Protein AF-A0A7Z0ECX1-F1 (afdb_monomer_lite)

Secondary structure (DSSP, 8-state):
---SSHHHHHTT---GGGSGGGGSSSPPHHHHHHHHHHHHHHHHHHHTT---SS----------------------------PEEPTTS-EESSTTGGGT---GGG-HHHHTTSPPHHHHHHHHHHHHHHHHHHT---TTS-TTSHHHHHTS----STT-THHHHHS--HHHHHHHHHHHHHHHHHTT-

Foldseek 3Di:
DDFQACVVVVVPQVDLVPFPCNPVPHHGNNNNNVVVVVVVVQVVCVVVVNDDPPPPPPVPVPPPPPPCPVPPPDPPDPPPDQFDQDPVRDGWLACRCLVPDPDQVPTVCVVVVHHGNVRNNVVVVVVVVVCLLPPQPPVPAPWQACCSCPVVVRPNAVNTPCCVVPVGGNVRNVVVVVVVVVVVVVVVD

Radius of gyration: 27.7 Å; chains: 1; bounding box: 69×55×64 Å

Sequence (189 aa):
MTHGTPAQFAAGCINDTACLNHRTGLMTCREAAIRYRGDYAYRKQVDAGVASAEREVFARPAKPVKATVKRAKAAPTPRVTKGIIGPDGLVHGTTTGYKRCKPPTECPAIAAGLPSCAEAGREKARLMWRARKGTTSRPEAKHGTVSGYSTFKCRAGDVCPAIAETGKSCADAVADAARIRYHAQKGKA

pLDDT: mean 74.03, std 14.99, range [39.81, 94.12]

Structure (mmCIF, N/CA/C/O backbone):
data_AF-A0A7Z0ECX1-F1
#
_entry.id   AF-A0A7Z0ECX1-F1
#
loop_
_atom_site.group_PDB
_atom_site.id
_atom_site.type_symbol
_atom_site.label_atom_id
_atom_site.label_alt_id
_atom_site.label_comp_id
_atom_site.label_asym_id
_atom_site.label_entity_id
_atom_site.label_seq_id
_atom_site.pdbx_PDB_ins_code
_atom_site.Cartn_x
_atom_site.Cartn_y
_atom_site.Cartn_z
_atom_site.occupancy
_atom_site.B_iso_or_equiv
_atom_site.auth_seq_id
_atom_site.auth_comp_id
_atom_site.auth_asym_id
_atom_site.auth_atom_id
_atom_site.pdbx_PDB_model_num
ATOM 1 N N . MET A 1 1 ? -21.530 -30.153 -18.325 1.00 61.84 1 MET A N 1
ATOM 2 C CA . MET A 1 1 ? -21.043 -29.568 -17.056 1.00 61.84 1 MET A CA 1
ATOM 3 C C . MET A 1 1 ? -22.008 -28.473 -16.644 1.00 61.84 1 MET A C 1
ATOM 5 O O . MET A 1 1 ? -22.297 -27.606 -17.458 1.00 61.84 1 MET A O 1
ATOM 9 N N . THR A 1 2 ? -22.582 -28.557 -15.446 1.00 81.75 2 THR A N 1
ATOM 10 C CA . THR A 1 2 ? -23.499 -27.532 -14.931 1.00 81.75 2 THR A CA 1
ATOM 11 C C . THR A 1 2 ? -22.694 -26.294 -14.526 1.00 81.75 2 THR A C 1
ATOM 13 O O . THR A 1 2 ? -21.623 -26.431 -13.952 1.00 81.75 2 THR A O 1
ATOM 16 N N . HIS A 1 3 ? -23.169 -25.091 -14.845 1.00 86.44 3 HIS A N 1
ATOM 17 C CA . HIS A 1 3 ? -22.591 -23.809 -14.414 1.00 86.44 3 HIS A CA 1
ATOM 18 C C . HIS A 1 3 ? -23.694 -22.959 -13.774 1.00 86.44 3 HIS A C 1
ATOM 20 O O . HIS A 1 3 ? -24.876 -23.233 -13.969 1.00 86.44 3 HIS A O 1
ATOM 26 N N . GLY A 1 4 ? -23.322 -21.944 -12.992 1.00 85.19 4 GLY A N 1
ATOM 27 C CA . GLY A 1 4 ? -24.295 -21.124 -12.261 1.00 85.19 4 GLY A CA 1
ATOM 28 C C . GLY A 1 4 ? -24.741 -21.730 -10.931 1.00 85.19 4 GLY A C 1
ATOM 29 O O . GLY A 1 4 ? -25.810 -21.399 -10.432 1.00 85.19 4 GLY A O 1
ATOM 30 N N . THR A 1 5 ? -23.927 -22.609 -10.337 1.00 89.62 5 THR A N 1
ATOM 31 C CA . THR A 1 5 ? -24.167 -23.167 -8.999 1.00 89.62 5 THR A CA 1
ATOM 32 C C . THR A 1 5 ? -23.007 -22.844 -8.049 1.00 89.62 5 THR A C 1
ATOM 34 O O . THR A 1 5 ? -21.860 -22.714 -8.496 1.00 89.62 5 THR A O 1
ATOM 37 N N . PRO A 1 6 ? -23.252 -22.753 -6.726 1.00 88.12 6 PRO A N 1
ATOM 38 C CA . PRO A 1 6 ? -22.186 -22.539 -5.744 1.00 88.12 6 PRO A CA 1
ATOM 39 C C . PRO A 1 6 ? -21.138 -23.663 -5.733 1.00 88.12 6 PRO A C 1
ATOM 41 O O . PRO A 1 6 ? -19.959 -23.402 -5.505 1.00 88.12 6 PRO A O 1
ATOM 44 N N . ALA A 1 7 ? -21.546 -24.903 -6.030 1.00 88.75 7 ALA A N 1
ATOM 45 C CA . ALA A 1 7 ? -20.653 -26.061 -6.085 1.00 88.75 7 ALA A CA 1
ATOM 46 C C . ALA A 1 7 ? -19.566 -25.904 -7.160 1.00 88.75 7 ALA A C 1
ATOM 48 O O . ALA A 1 7 ? -18.406 -26.230 -6.934 1.00 88.75 7 ALA A O 1
ATOM 49 N N . GLN A 1 8 ? -19.915 -25.332 -8.310 1.00 88.38 8 GLN A N 1
ATOM 50 C CA . GLN A 1 8 ? -18.982 -25.154 -9.426 1.00 88.38 8 GLN A CA 1
ATOM 51 C C . GLN A 1 8 ? -18.041 -23.970 -9.213 1.00 88.38 8 GLN A C 1
ATOM 53 O O . GLN A 1 8 ? -16.903 -23.970 -9.681 1.00 88.38 8 GLN A O 1
ATOM 58 N N . PHE A 1 9 ? -18.486 -22.972 -8.448 1.00 90.56 9 PHE A N 1
ATOM 59 C CA . PHE A 1 9 ? -17.589 -21.944 -7.934 1.00 90.56 9 PHE A CA 1
ATOM 60 C C . PHE A 1 9 ? -16.555 -22.545 -6.972 1.00 90.56 9 PHE A C 1
ATOM 62 O O . PHE A 1 9 ? -15.369 -22.247 -7.094 1.00 90.56 9 PHE A O 1
ATOM 69 N N . ALA A 1 10 ? -16.982 -23.434 -6.066 1.00 88.00 10 ALA A N 1
ATOM 70 C CA . ALA A 1 10 ? -16.081 -24.150 -5.161 1.00 88.00 10 ALA A CA 1
ATOM 71 C C . ALA A 1 10 ? -15.120 -25.100 -5.903 1.00 88.00 10 ALA A C 1
ATOM 73 O O . ALA A 1 10 ? -13.973 -25.238 -5.492 1.00 88.00 10 ALA A O 1
ATOM 74 N N . ALA A 1 11 ? -15.549 -25.677 -7.030 1.00 89.06 11 ALA A N 1
ATOM 75 C CA . ALA A 1 11 ? -14.716 -26.499 -7.909 1.00 89.06 11 ALA A CA 1
ATOM 76 C C . ALA A 1 11 ? -13.686 -25.700 -8.742 1.00 89.06 11 ALA A C 1
ATOM 78 O O . ALA A 1 11 ? -12.904 -26.298 -9.475 1.00 89.06 11 ALA A O 1
ATOM 79 N N . GLY A 1 12 ? -13.663 -24.361 -8.641 1.00 89.56 12 GLY A N 1
ATOM 80 C CA . GLY A 1 12 ? -12.625 -23.513 -9.243 1.00 89.56 12 GLY A CA 1
ATOM 81 C C . GLY A 1 12 ? -13.084 -22.595 -10.380 1.00 89.56 12 GLY A C 1
ATOM 82 O O . GLY A 1 12 ? -12.275 -21.839 -10.918 1.00 89.56 12 GLY A O 1
ATOM 83 N N . CYS A 1 13 ? -14.374 -22.573 -10.731 1.00 89.38 13 CYS A N 1
ATOM 84 C CA . CYS A 1 13 ? -14.918 -21.636 -11.722 1.00 89.38 13 CYS A CA 1
ATOM 85 C C . CYS A 1 13 ? -15.102 -20.229 -11.110 1.00 89.38 13 CYS A C 1
ATOM 87 O O . CYS A 1 13 ? -16.217 -19.798 -10.813 1.00 89.38 13 CYS A O 1
ATOM 89 N N . ILE A 1 14 ? -13.984 -19.535 -10.863 1.00 86.06 14 ILE A N 1
ATOM 90 C CA . ILE A 1 14 ? -13.926 -18.272 -10.099 1.00 86.06 14 ILE A CA 1
ATOM 91 C C . ILE A 1 14 ? -13.948 -17.035 -11.013 1.00 86.06 14 ILE A C 1
ATOM 93 O O . ILE A 1 14 ? -14.421 -15.969 -10.616 1.00 86.06 14 ILE A O 1
ATOM 97 N N . ASN A 1 15 ? -13.438 -17.168 -12.237 1.00 86.31 15 ASN A N 1
ATOM 98 C CA . ASN A 1 15 ? -13.312 -16.061 -13.178 1.00 86.31 15 ASN A CA 1
ATOM 99 C C . ASN A 1 15 ? -14.619 -15.845 -13.942 1.00 86.31 15 ASN A C 1
ATOM 101 O O . ASN A 1 15 ? -14.987 -16.673 -14.772 1.00 86.31 15 ASN A O 1
ATOM 105 N N . ASP A 1 16 ? -15.268 -14.700 -13.719 1.00 80.69 16 ASP A N 1
ATOM 106 C CA . ASP A 1 16 ? -16.518 -14.350 -14.406 1.00 80.69 16 ASP A CA 1
ATOM 107 C C . ASP A 1 16 ? -16.354 -14.374 -15.919 1.00 80.69 16 ASP A C 1
ATOM 109 O O . ASP A 1 16 ? -17.178 -14.957 -16.600 1.00 80.69 16 ASP A O 1
ATOM 113 N N . THR A 1 17 ? -15.260 -13.820 -16.443 1.00 84.56 17 THR A N 1
ATOM 114 C CA . THR A 1 17 ? -15.005 -13.725 -17.887 1.00 84.56 17 THR A CA 1
ATOM 115 C C . THR A 1 17 ? -14.700 -15.062 -18.556 1.00 84.56 17 THR A C 1
ATOM 117 O O . THR A 1 17 ? -14.881 -15.184 -19.764 1.00 84.56 17 THR A O 1
ATOM 120 N N . ALA A 1 18 ? -14.245 -16.053 -17.784 1.00 85.25 18 ALA A N 1
ATOM 121 C CA . ALA A 1 18 ? -13.969 -17.410 -18.253 1.00 85.25 18 ALA A CA 1
ATOM 122 C C . ALA A 1 18 ? -15.108 -18.389 -17.916 1.00 85.25 18 ALA A C 1
ATOM 124 O O . ALA A 1 18 ? -15.030 -19.570 -18.244 1.00 85.25 18 ALA A O 1
ATOM 125 N N . CYS A 1 19 ? -16.159 -17.921 -17.237 1.00 88.62 19 CYS A N 1
ATOM 126 C CA . CYS A 1 19 ? -17.330 -18.727 -16.940 1.00 88.62 19 CYS A CA 1
ATOM 127 C C . CYS A 1 19 ? -18.154 -18.912 -18.217 1.00 88.62 19 CYS A C 1
ATOM 129 O O . CYS A 1 19 ? -18.464 -17.935 -18.900 1.00 88.62 19 CYS A O 1
ATOM 131 N N . LEU A 1 20 ? -18.584 -20.146 -18.495 1.00 88.00 20 LEU A N 1
ATOM 132 C CA . LEU A 1 20 ? -19.415 -20.454 -19.663 1.00 88.00 20 LEU A CA 1
ATOM 133 C C . LEU A 1 20 ? -20.693 -19.599 -19.705 1.00 88.00 20 LEU A C 1
ATOM 135 O O . LEU A 1 20 ? -21.139 -19.196 -20.775 1.00 88.00 20 LEU A O 1
ATOM 139 N N . ASN A 1 21 ? -21.231 -19.245 -18.535 1.00 90.06 21 ASN A N 1
ATOM 140 C CA . ASN A 1 21 ? -22.464 -18.471 -18.437 1.00 90.06 21 ASN A CA 1
ATOM 141 C C . ASN A 1 21 ? -22.276 -16.950 -18.619 1.00 90.06 21 ASN A C 1
ATOM 143 O O . ASN A 1 21 ? -23.272 -16.244 -18.758 1.00 90.06 21 ASN A O 1
ATOM 147 N N . HIS A 1 22 ? -21.044 -16.426 -18.693 1.00 87.12 22 HIS A N 1
ATOM 148 C CA . HIS A 1 22 ? -20.749 -14.981 -18.663 1.00 87.12 22 HIS A CA 1
ATOM 149 C C . HIS A 1 22 ? -21.512 -14.131 -19.688 1.00 87.12 22 HIS A C 1
ATOM 151 O O . HIS A 1 22 ? -21.854 -12.985 -19.412 1.00 87.12 22 HIS A O 1
ATOM 157 N N . ARG A 1 23 ? -21.758 -14.680 -20.881 1.00 86.25 23 ARG A N 1
ATOM 158 C CA . ARG A 1 23 ? -22.407 -13.975 -22.002 1.00 86.25 23 ARG A CA 1
ATOM 159 C C . ARG A 1 23 ? -23.750 -14.575 -22.401 1.00 86.25 23 ARG A C 1
ATOM 161 O O . ARG A 1 23 ? -24.286 -14.242 -23.448 1.00 86.25 23 ARG A O 1
ATOM 168 N N . THR A 1 24 ? -24.274 -15.475 -21.581 1.00 86.25 24 THR A N 1
ATOM 169 C CA . THR A 1 24 ? -25.478 -16.255 -21.908 1.00 86.25 24 THR A CA 1
ATOM 170 C C . THR A 1 24 ? -26.745 -15.684 -21.275 1.00 86.25 24 THR A C 1
ATOM 172 O O . THR A 1 24 ? -27.825 -16.217 -21.487 1.00 86.25 24 THR A O 1
ATOM 175 N N . GLY A 1 25 ? -26.624 -14.637 -20.449 1.00 82.62 25 GLY A N 1
ATOM 176 C CA . GLY A 1 25 ? -27.728 -14.127 -19.626 1.00 82.62 25 GLY A CA 1
ATOM 177 C C . GLY A 1 25 ? -28.118 -15.050 -18.462 1.00 82.62 25 GLY A C 1
ATOM 178 O O . GLY A 1 25 ? -28.913 -14.656 -17.613 1.00 82.62 25 GLY A O 1
ATOM 179 N N . LEU A 1 26 ? -27.541 -16.254 -18.388 1.00 87.88 26 LEU A N 1
ATOM 180 C CA . LEU A 1 26 ? -27.667 -17.163 -17.255 1.00 87.88 26 LEU A CA 1
ATOM 181 C C . LEU A 1 26 ? -26.691 -16.768 -16.143 1.00 87.88 26 LEU A C 1
ATOM 183 O O . LEU A 1 26 ? -25.641 -16.175 -16.385 1.00 87.88 26 LEU A O 1
ATOM 187 N N . MET A 1 27 ? -27.028 -17.139 -14.910 1.00 88.75 27 MET A N 1
ATOM 188 C CA . MET A 1 27 ? -26.228 -16.797 -13.734 1.00 88.75 27 MET A CA 1
ATOM 189 C C . MET A 1 27 ? -24.830 -17.419 -13.794 1.00 88.75 27 MET A C 1
ATOM 191 O O . MET A 1 27 ? -24.680 -18.613 -14.070 1.00 88.75 27 MET A O 1
ATOM 195 N N . THR A 1 28 ? -23.798 -16.638 -13.480 1.00 94.12 28 THR A N 1
ATOM 196 C CA . THR A 1 28 ? -22.425 -17.153 -13.382 1.00 94.12 28 THR A CA 1
ATOM 197 C C . THR A 1 28 ? -22.204 -17.927 -12.079 1.00 94.12 28 THR A C 1
ATOM 199 O O . THR A 1 28 ? -22.913 -17.745 -11.087 1.00 94.12 28 THR A O 1
ATOM 202 N N . CYS A 1 29 ? -21.192 -18.802 -12.036 1.00 93.75 29 CYS A N 1
ATOM 203 C CA . CYS A 1 29 ? -20.860 -19.550 -10.814 1.00 93.75 29 CYS A CA 1
ATOM 204 C C . CYS A 1 29 ? -20.539 -18.609 -9.635 1.00 93.75 29 CYS A C 1
ATOM 206 O O . CYS A 1 29 ? -20.943 -18.867 -8.500 1.00 93.75 29 CYS A O 1
ATOM 208 N N . ARG A 1 30 ? -19.866 -17.483 -9.902 1.00 91.62 30 ARG A N 1
ATOM 209 C CA . ARG A 1 30 ? -19.563 -16.465 -8.889 1.00 91.62 30 ARG A CA 1
ATOM 210 C C . ARG A 1 30 ? -20.819 -15.767 -8.381 1.00 91.62 30 ARG A C 1
ATOM 212 O O . ARG A 1 30 ? -20.958 -15.588 -7.174 1.00 91.62 30 ARG A O 1
ATOM 219 N N . GLU A 1 31 ? -21.730 -15.387 -9.273 1.00 90.00 31 GLU A N 1
ATOM 220 C CA . GLU A 1 31 ? -23.014 -14.788 -8.894 1.00 90.00 31 GLU A CA 1
ATOM 221 C C . GLU A 1 31 ? -23.832 -15.739 -8.015 1.00 90.00 31 GLU A C 1
ATOM 223 O O . GLU A 1 31 ? -24.350 -15.319 -6.978 1.00 90.00 31 GLU A O 1
ATOM 228 N N . ALA A 1 32 ? -23.866 -17.025 -8.369 1.00 90.38 32 ALA A N 1
ATOM 229 C CA . ALA A 1 32 ? -24.526 -18.059 -7.579 1.00 90.38 32 ALA A CA 1
ATOM 230 C C . ALA A 1 32 ? -23.911 -18.192 -6.178 1.00 90.38 32 ALA A C 1
ATOM 232 O O . ALA A 1 32 ? -24.634 -18.237 -5.182 1.00 90.38 32 ALA A O 1
ATOM 233 N N . ALA A 1 33 ? -22.579 -18.179 -6.073 1.00 89.81 33 ALA A N 1
ATOM 234 C CA . ALA A 1 33 ? -21.887 -18.217 -4.786 1.00 89.81 33 ALA A CA 1
ATOM 235 C C . ALA A 1 33 ? -22.146 -16.964 -3.930 1.00 89.81 33 ALA A C 1
ATOM 237 O O . ALA A 1 33 ? -22.285 -17.070 -2.711 1.00 89.81 33 ALA A O 1
ATOM 238 N N . ILE A 1 34 ? -22.228 -15.778 -4.546 1.00 88.38 34 ILE A N 1
ATOM 239 C CA . ILE A 1 34 ? -22.558 -14.528 -3.846 1.00 88.38 34 ILE A CA 1
ATOM 240 C C . ILE A 1 34 ? -23.983 -14.585 -3.288 1.00 88.38 34 ILE A C 1
ATOM 242 O O . ILE A 1 34 ? -24.171 -14.270 -2.113 1.00 88.38 34 ILE A O 1
ATOM 246 N N . ARG A 1 35 ? -24.966 -15.014 -4.093 1.00 88.69 35 ARG A N 1
ATOM 247 C CA . ARG A 1 35 ? -26.359 -15.157 -3.638 1.00 88.69 35 ARG A CA 1
ATOM 248 C C . ARG A 1 35 ? -26.471 -16.158 -2.496 1.00 88.69 35 ARG A C 1
ATOM 250 O O . ARG A 1 35 ? -26.965 -15.798 -1.436 1.00 88.69 35 ARG A O 1
ATOM 257 N N . TYR A 1 36 ? -25.877 -17.339 -2.655 1.00 88.94 36 TYR A N 1
ATOM 258 C CA . TYR A 1 36 ? -25.886 -18.374 -1.622 1.00 88.94 36 TYR A CA 1
ATOM 259 C C . TYR A 1 36 ? -25.284 -17.899 -0.291 1.00 88.94 36 TYR A C 1
ATOM 261 O O . TYR A 1 36 ? -25.836 -18.162 0.773 1.00 88.94 36 TYR A O 1
ATOM 269 N N . ARG A 1 37 ? -24.170 -17.152 -0.325 1.00 85.06 37 ARG A N 1
ATOM 270 C CA . ARG A 1 37 ? -23.578 -16.566 0.892 1.00 85.06 37 ARG A CA 1
ATOM 271 C C . ARG A 1 37 ? -24.485 -15.520 1.537 1.00 85.06 37 ARG A C 1
ATOM 273 O O . ARG A 1 37 ? -24.533 -15.453 2.762 1.00 85.06 37 ARG A O 1
ATOM 280 N N . GLY A 1 38 ? -25.177 -14.715 0.732 1.00 82.81 38 GLY A N 1
ATOM 281 C CA . GLY A 1 38 ? -26.166 -13.752 1.214 1.00 82.81 38 GLY A CA 1
ATOM 282 C C . GLY A 1 38 ? -27.350 -14.437 1.894 1.00 82.81 38 GLY A C 1
ATOM 283 O O . GLY A 1 38 ? -27.704 -14.070 3.011 1.00 82.81 38 GLY A O 1
ATOM 284 N N . ASP A 1 39 ? -27.896 -15.478 1.268 1.00 84.69 39 ASP A N 1
ATOM 285 C CA . ASP A 1 39 ? -29.020 -16.247 1.807 1.00 84.69 39 ASP A CA 1
ATOM 286 C C . ASP A 1 39 ? -28.622 -17.020 3.070 1.00 84.69 39 ASP A C 1
ATOM 288 O O . ASP A 1 39 ? -29.382 -17.071 4.034 1.00 84.69 39 ASP A O 1
ATOM 292 N N . TYR A 1 40 ? -27.401 -17.561 3.119 1.00 80.38 40 TYR A N 1
ATOM 293 C CA . TYR A 1 40 ? -26.862 -18.189 4.325 1.00 80.38 40 TYR A CA 1
ATOM 294 C C . TYR A 1 40 ? -26.683 -17.184 5.472 1.00 80.38 40 TYR A C 1
ATOM 296 O O . TYR A 1 40 ? -27.042 -17.477 6.610 1.00 80.38 40 TYR A O 1
ATOM 304 N N . ALA A 1 41 ? -26.158 -15.987 5.187 1.00 79.88 41 ALA A N 1
ATOM 305 C CA . ALA A 1 41 ? -26.030 -14.931 6.189 1.00 79.88 41 ALA A CA 1
ATOM 306 C C . ALA A 1 41 ? -27.400 -14.485 6.723 1.00 79.88 41 ALA A C 1
ATOM 308 O O . ALA A 1 41 ? -27.539 -14.280 7.926 1.00 79.88 41 ALA A O 1
ATOM 309 N N . TYR A 1 42 ? -28.407 -14.399 5.850 1.00 77.25 42 TYR A N 1
ATOM 310 C CA . TYR A 1 42 ? -29.784 -14.108 6.239 1.00 77.25 42 TYR A CA 1
ATOM 311 C C . TYR A 1 42 ? -30.381 -15.221 7.108 1.00 77.25 42 TYR A C 1
ATOM 313 O O . TYR A 1 42 ? -30.862 -14.941 8.201 1.00 77.25 42 TYR A O 1
ATOM 321 N N . ARG A 1 43 ? -30.268 -16.493 6.696 1.00 79.94 43 ARG A N 1
ATOM 322 C CA . ARG A 1 43 ? -30.716 -17.641 7.508 1.00 79.94 43 ARG A CA 1
ATOM 323 C C . ARG A 1 43 ? -30.075 -17.641 8.892 1.00 79.94 43 ARG A C 1
ATOM 325 O O . ARG A 1 43 ? -30.771 -17.802 9.880 1.00 79.94 43 ARG A O 1
ATOM 332 N N . LYS A 1 44 ? -28.778 -17.343 8.977 1.00 81.19 44 LYS A N 1
ATOM 333 C CA . LYS A 1 44 ? -28.077 -17.222 10.260 1.00 81.19 44 LYS A CA 1
ATOM 334 C C . LYS A 1 44 ? -28.639 -16.101 11.148 1.00 81.19 44 LYS A C 1
ATOM 336 O O . LYS A 1 44 ? -28.631 -16.239 12.365 1.00 81.19 44 LYS A O 1
ATOM 341 N N . GLN A 1 45 ? -29.095 -14.988 10.573 1.00 78.31 45 GLN A N 1
ATOM 342 C CA . GLN A 1 45 ? -29.746 -13.908 11.328 1.00 78.31 45 GLN A CA 1
ATOM 343 C C . GLN A 1 45 ? -31.151 -14.300 11.797 1.00 78.31 45 GLN A C 1
ATOM 345 O O . GLN A 1 45 ? -31.532 -13.928 12.905 1.00 78.31 45 GLN A O 1
ATOM 350 N N . VAL A 1 46 ? -31.889 -15.067 10.984 1.00 77.00 46 VAL A N 1
ATOM 351 C CA . VAL A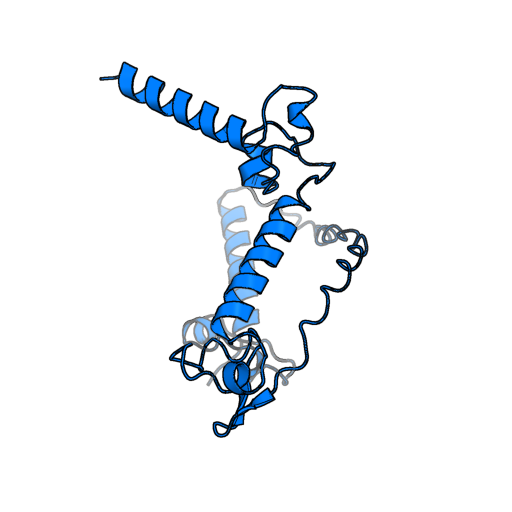 1 46 ? -33.183 -15.659 11.362 1.00 77.00 46 VAL A CA 1
ATOM 352 C C . VAL A 1 46 ? -33.000 -16.625 12.530 1.00 77.00 46 VAL A C 1
ATOM 354 O O . VAL A 1 46 ? -33.655 -16.459 13.552 1.00 77.00 46 VAL A O 1
ATOM 357 N N . ASP A 1 47 ? -32.048 -17.554 12.428 1.00 77.69 47 ASP A N 1
ATOM 358 C CA . ASP A 1 47 ? -31.748 -18.527 13.488 1.00 77.69 47 ASP A CA 1
ATOM 359 C C . ASP A 1 47 ? -31.279 -17.844 14.786 1.00 77.69 47 ASP A C 1
ATOM 361 O O . ASP A 1 47 ? -31.546 -18.325 15.883 1.00 77.69 47 ASP A O 1
ATOM 365 N N . ALA A 1 48 ? -30.599 -16.699 14.678 1.00 79.69 48 ALA A N 1
ATOM 366 C CA . ALA A 1 48 ? -30.179 -15.891 15.822 1.00 79.69 48 ALA A CA 1
ATOM 367 C C . ALA A 1 48 ? -31.305 -15.012 16.409 1.00 79.69 48 ALA A C 1
ATOM 369 O O . ALA A 1 48 ? -31.055 -14.272 17.359 1.00 79.69 48 ALA A O 1
ATOM 370 N N . GLY A 1 49 ? -32.515 -15.045 15.839 1.00 74.81 49 GLY A N 1
ATOM 371 C CA . GLY A 1 49 ? -33.656 -14.234 16.276 1.00 74.81 49 GLY A CA 1
ATOM 372 C C . GLY A 1 49 ? -33.503 -12.733 16.011 1.00 74.81 49 GLY A C 1
ATOM 373 O O . GLY A 1 49 ? -34.224 -11.931 16.595 1.00 74.81 49 GLY A O 1
ATOM 374 N N . VAL A 1 50 ? -32.555 -12.337 15.154 1.00 74.44 50 VAL A N 1
ATOM 375 C CA . VAL A 1 50 ? -32.229 -10.926 14.861 1.00 74.44 50 VAL A CA 1
ATOM 376 C C . VAL A 1 50 ? -32.817 -10.472 13.520 1.00 74.44 50 VAL A C 1
ATOM 378 O O . VAL A 1 50 ? -32.825 -9.281 13.219 1.00 74.44 50 VAL A O 1
ATOM 381 N N . ALA A 1 51 ? -33.303 -11.394 12.683 1.00 62.94 51 ALA A N 1
ATOM 382 C CA . ALA A 1 51 ? -33.936 -11.035 11.418 1.00 62.94 51 ALA A CA 1
ATOM 383 C C . ALA A 1 51 ? -35.408 -10.643 11.627 1.00 62.94 51 ALA A C 1
ATOM 385 O O . ALA A 1 51 ? -36.229 -11.470 12.017 1.00 62.94 51 ALA A O 1
ATOM 386 N N . SER A 1 52 ? -35.755 -9.396 11.313 1.00 57.59 52 SER A N 1
ATOM 387 C CA . SER A 1 52 ? -37.142 -8.952 11.168 1.00 57.59 52 SER A CA 1
ATOM 388 C C . SER A 1 52 ? -37.789 -9.590 9.926 1.00 57.59 52 SER A C 1
ATOM 390 O O . SER A 1 52 ? -37.148 -9.726 8.881 1.00 57.59 52 SER A O 1
ATOM 392 N N . ALA A 1 53 ? -39.065 -9.987 10.031 1.00 52.56 53 ALA A N 1
ATOM 393 C CA . ALA A 1 53 ? -39.853 -10.562 8.927 1.00 52.56 53 ALA A CA 1
ATOM 394 C C . ALA A 1 53 ? -40.040 -9.581 7.755 1.00 52.56 53 ALA A C 1
ATOM 396 O O . ALA A 1 53 ? -40.202 -9.986 6.603 1.00 52.56 53 ALA A O 1
ATOM 397 N N . GLU A 1 54 ? -39.932 -8.285 8.028 1.00 52.19 54 GLU A N 1
ATOM 398 C CA . GLU A 1 54 ? -39.718 -7.280 7.006 1.00 52.19 54 GLU A CA 1
ATOM 399 C C . GLU A 1 54 ? -38.251 -7.347 6.591 1.00 52.19 54 GLU A C 1
ATOM 401 O O . GLU A 1 54 ? -37.352 -6.829 7.261 1.00 52.19 54 GLU A O 1
ATOM 406 N N . ARG A 1 55 ? -37.998 -7.985 5.444 1.00 50.38 55 ARG A N 1
ATOM 407 C CA . ARG A 1 55 ? -36.827 -7.643 4.643 1.00 50.38 55 ARG A CA 1
ATOM 408 C C . ARG A 1 55 ? -37.096 -6.235 4.137 1.00 50.38 55 ARG A C 1
ATOM 410 O O . ARG A 1 55 ? -37.505 -6.066 2.990 1.00 50.38 55 ARG A O 1
ATOM 417 N N . GLU A 1 56 ? -36.912 -5.239 5.005 1.00 48.50 56 GLU A N 1
ATOM 418 C CA . GLU A 1 56 ? -36.750 -3.866 4.572 1.00 48.50 56 GLU A CA 1
ATOM 419 C C . GLU A 1 56 ? -35.711 -3.962 3.466 1.00 48.50 56 GLU A C 1
ATOM 421 O O . GLU A 1 56 ? -34.553 -4.351 3.673 1.00 48.50 56 GLU A O 1
ATOM 426 N N . VAL A 1 57 ? -36.158 -3.710 2.237 1.00 48.97 57 VAL A N 1
ATOM 427 C CA . VAL A 1 57 ? -35.261 -3.340 1.164 1.00 48.97 57 VAL A CA 1
ATOM 428 C C . VAL A 1 57 ? -34.730 -2.005 1.644 1.00 48.97 57 VAL A C 1
ATOM 430 O O . VAL A 1 57 ? -35.208 -0.954 1.235 1.00 48.97 57 VAL A O 1
ATOM 433 N N . PHE A 1 58 ? -33.773 -2.046 2.576 1.00 41.91 58 PHE A N 1
ATOM 434 C CA . PHE A 1 58 ? -32.861 -0.962 2.814 1.00 41.91 58 PHE A CA 1
ATOM 435 C C . PHE A 1 58 ? -32.302 -0.729 1.430 1.00 41.91 58 PHE A C 1
ATOM 437 O O . PHE A 1 58 ? -31.469 -1.507 0.946 1.00 41.91 58 PHE A O 1
ATOM 444 N N . ALA A 1 59 ? -32.867 0.270 0.746 1.00 43.72 59 ALA A N 1
ATOM 445 C CA . ALA A 1 59 ? -32.313 0.832 -0.459 1.00 43.72 59 ALA A CA 1
ATOM 446 C C . ALA A 1 59 ? -30.833 0.898 -0.152 1.00 43.72 59 ALA A C 1
ATOM 448 O O . ALA A 1 59 ? -30.484 1.553 0.835 1.00 43.72 59 ALA A O 1
ATOM 449 N N . ARG A 1 60 ? -30.022 0.079 -0.857 1.00 51.12 60 ARG A N 1
ATOM 450 C CA . ARG A 1 60 ? -28.592 -0.101 -0.549 1.00 51.12 60 ARG A CA 1
ATOM 451 C C . ARG A 1 60 ? -28.111 1.283 -0.174 1.00 51.12 60 ARG A C 1
ATOM 453 O O . ARG A 1 60 ? -28.231 2.123 -1.072 1.00 51.12 60 ARG A O 1
ATOM 460 N N . PRO A 1 61 ? -27.714 1.547 1.092 1.00 49.94 61 PRO A N 1
ATOM 461 C CA . PRO A 1 61 ? -27.499 2.911 1.551 1.00 49.94 61 PRO A CA 1
ATOM 462 C C . PRO A 1 61 ? -26.634 3.529 0.486 1.00 49.94 61 PRO A C 1
ATOM 464 O O . PRO A 1 61 ? -25.590 2.933 0.179 1.00 49.94 61 PRO A O 1
ATOM 467 N N . ALA A 1 62 ? -27.181 4.543 -0.208 1.00 49.66 62 ALA A N 1
ATOM 468 C CA . ALA A 1 62 ? -26.584 5.065 -1.425 1.00 49.66 62 ALA A CA 1
ATOM 469 C C . ALA A 1 62 ? -25.124 5.231 -1.070 1.00 49.66 62 ALA A C 1
ATOM 471 O O . ALA A 1 62 ? -24.842 5.961 -0.115 1.00 49.66 62 ALA A O 1
ATOM 472 N N . LYS A 1 63 ? -24.245 4.408 -1.686 1.00 49.12 63 LYS A N 1
ATOM 473 C CA . LYS A 1 63 ? -22.825 4.364 -1.305 1.00 49.12 63 LYS A CA 1
ATOM 474 C C . LYS A 1 63 ? -22.464 5.821 -1.160 1.00 49.12 63 LYS A C 1
ATOM 476 O O . LYS A 1 63 ? -22.725 6.502 -2.158 1.00 49.12 63 LYS A O 1
ATOM 481 N N . PRO A 1 64 ? -22.004 6.297 0.019 1.00 46.72 64 PRO A N 1
ATOM 482 C CA . PRO A 1 64 ? -21.807 7.719 0.224 1.00 46.72 64 PRO A CA 1
ATOM 483 C C . PRO A 1 64 ? -21.058 8.152 -1.008 1.00 46.72 64 PRO A C 1
ATOM 485 O O . PRO A 1 64 ? -20.010 7.555 -1.308 1.00 46.72 64 PRO A O 1
ATOM 488 N N . VAL A 1 65 ? -21.709 8.996 -1.820 1.00 51.97 65 VAL A N 1
ATOM 489 C CA . VAL A 1 65 ? -21.108 9.492 -3.042 1.00 51.97 65 VAL A CA 1
ATOM 490 C C . VAL A 1 65 ? -19.933 10.209 -2.450 1.00 51.97 65 VAL A C 1
ATOM 492 O O . VAL A 1 65 ? -20.100 11.257 -1.831 1.00 51.97 65 VAL A O 1
ATOM 495 N N . LYS A 1 66 ? -18.771 9.544 -2.448 1.00 46.41 66 LYS A N 1
ATOM 496 C CA . LYS A 1 66 ? -17.538 10.167 -2.032 1.00 46.41 66 LYS A CA 1
ATOM 497 C C . LYS A 1 66 ? -17.551 11.340 -2.960 1.00 46.41 66 LYS A C 1
ATOM 499 O O . LYS A 1 66 ? -17.464 11.114 -4.169 1.00 46.41 66 LYS A O 1
ATOM 504 N N . ALA A 1 67 ? -17.800 12.528 -2.409 1.00 46.00 67 ALA A N 1
ATOM 505 C CA . ALA A 1 67 ? -17.610 13.744 -3.139 1.00 46.00 67 ALA A CA 1
ATOM 506 C C . ALA A 1 67 ? -16.216 13.529 -3.685 1.00 46.00 67 ALA A C 1
ATOM 508 O O . ALA A 1 67 ? -15.238 13.438 -2.933 1.00 46.00 67 ALA A O 1
ATOM 509 N N . THR A 1 68 ? -16.132 13.253 -4.983 1.00 41.09 68 THR A N 1
ATOM 510 C CA . THR A 1 68 ? -14.875 13.305 -5.674 1.00 41.09 68 THR A CA 1
ATOM 511 C C . THR A 1 68 ? -14.637 14.791 -5.678 1.00 41.09 68 THR A C 1
ATOM 513 O O . THR A 1 68 ? -14.919 15.472 -6.659 1.00 41.09 68 THR A O 1
ATOM 516 N N . VAL A 1 69 ? -14.175 15.305 -4.532 1.00 42.25 69 VAL A N 1
ATOM 517 C CA . VAL A 1 69 ? -13.284 16.436 -4.491 1.00 42.25 69 VAL A CA 1
ATOM 518 C C . VAL A 1 69 ? -12.295 16.024 -5.546 1.00 42.25 69 VAL A C 1
ATOM 520 O O . VAL A 1 69 ? -11.596 15.017 -5.377 1.00 42.25 69 VAL A O 1
ATOM 523 N N . LYS A 1 70 ? -12.407 16.656 -6.719 1.00 40.00 70 LYS A N 1
ATOM 524 C CA . LYS A 1 70 ? -11.474 16.454 -7.809 1.00 40.00 70 LYS A CA 1
ATOM 525 C C . LYS A 1 70 ? -10.156 16.723 -7.132 1.00 40.00 70 LYS A C 1
ATOM 527 O O . LYS A 1 70 ? -9.868 17.866 -6.793 1.00 40.00 70 LYS A O 1
ATOM 532 N N . ARG A 1 71 ? -9.449 15.646 -6.780 1.00 43.91 71 ARG A N 1
ATOM 533 C CA . ARG A 1 71 ? -8.172 15.731 -6.101 1.00 43.91 71 ARG A CA 1
ATOM 534 C C . ARG A 1 71 ? -7.397 16.644 -7.016 1.00 43.91 71 ARG A C 1
ATOM 536 O O . ARG A 1 71 ? -7.236 16.274 -8.183 1.00 43.91 71 ARG A O 1
ATOM 543 N N . ALA A 1 72 ? -7.071 17.849 -6.538 1.00 45.59 72 ALA A N 1
ATOM 544 C CA . ALA A 1 72 ? -6.286 18.793 -7.309 1.00 45.59 72 ALA A CA 1
ATOM 545 C C . ALA A 1 72 ? -5.165 17.954 -7.903 1.00 45.59 72 ALA A C 1
ATOM 547 O O . ALA A 1 72 ? -4.499 17.224 -7.153 1.00 45.59 72 ALA A O 1
ATOM 548 N N . LYS A 1 73 ? -5.117 17.878 -9.243 1.00 41.91 73 LYS A N 1
ATOM 549 C CA . LYS A 1 73 ? -4.132 17.045 -9.926 1.00 41.91 73 LYS A CA 1
ATOM 550 C C . LYS A 1 73 ? -2.820 17.415 -9.263 1.00 41.91 73 LYS A C 1
ATOM 552 O O . LYS A 1 73 ? -2.471 18.593 -9.258 1.00 41.91 73 LYS A O 1
ATOM 557 N N . ALA A 1 74 ? -2.191 16.436 -8.606 1.00 44.41 74 ALA A N 1
ATOM 558 C CA . ALA A 1 74 ? -0.884 16.648 -8.013 1.00 44.41 74 ALA A CA 1
ATOM 559 C C . ALA A 1 74 ? -0.064 17.355 -9.088 1.00 44.41 74 ALA A C 1
ATOM 561 O O . ALA A 1 74 ? -0.102 16.897 -10.237 1.00 44.41 74 ALA A O 1
ATOM 562 N N . ALA A 1 75 ? 0.533 18.501 -8.734 1.00 43.22 75 ALA A N 1
ATOM 563 C CA . ALA A 1 75 ? 1.312 19.305 -9.664 1.00 43.22 75 ALA A CA 1
ATOM 564 C C . ALA A 1 75 ? 2.140 18.349 -10.530 1.00 43.22 75 ALA A C 1
ATOM 566 O O . ALA A 1 75 ? 2.715 17.410 -9.959 1.00 43.22 75 ALA A O 1
ATOM 567 N N . PRO A 1 76 ? 2.103 18.484 -11.871 1.00 42.09 76 PRO A N 1
ATOM 568 C CA . PRO A 1 76 ? 2.785 17.556 -12.754 1.00 42.09 76 PRO A CA 1
ATOM 569 C C . PRO A 1 76 ? 4.207 17.413 -12.235 1.00 42.09 76 PRO A C 1
ATOM 571 O O . PRO A 1 76 ? 4.957 18.386 -12.178 1.00 42.09 76 PRO A O 1
ATOM 574 N N . THR A 1 77 ? 4.545 16.212 -11.761 1.00 41.78 77 THR A N 1
ATOM 575 C CA . THR A 1 77 ? 5.917 15.914 -11.370 1.00 41.78 77 THR A CA 1
ATOM 576 C C . THR A 1 77 ? 6.770 16.282 -12.575 1.00 41.78 77 THR A C 1
ATOM 578 O O . THR A 1 77 ? 6.393 15.846 -13.673 1.00 41.78 77 THR A O 1
ATOM 581 N N . PRO A 1 78 ? 7.845 17.077 -12.421 1.00 39.81 78 PRO A N 1
ATOM 582 C CA . PRO A 1 78 ? 8.698 17.425 -13.546 1.00 39.81 78 PRO A CA 1
ATOM 583 C C . PRO A 1 78 ? 9.035 16.124 -14.266 1.00 39.81 78 PRO A C 1
ATOM 585 O O . PRO A 1 78 ? 9.495 15.158 -13.650 1.00 39.81 78 PRO A O 1
ATOM 588 N N . ARG A 1 79 ? 8.640 16.047 -15.540 1.00 47.12 79 ARG A N 1
ATOM 589 C CA . ARG A 1 79 ? 8.858 14.872 -16.375 1.00 47.12 79 ARG A CA 1
ATOM 590 C C . ARG A 1 79 ? 10.372 14.729 -16.463 1.00 47.12 79 ARG A C 1
ATOM 592 O O . ARG A 1 79 ? 11.014 15.522 -17.142 1.00 47.12 79 ARG A O 1
ATOM 599 N N . VAL A 1 80 ? 10.923 13.795 -15.687 1.00 49.38 80 VAL A N 1
ATOM 600 C CA . VAL A 1 80 ? 12.364 13.553 -15.629 1.00 49.38 80 VAL A CA 1
ATOM 601 C C . VAL A 1 80 ? 12.848 13.297 -17.053 1.00 49.38 80 VAL A C 1
ATOM 603 O O . VAL A 1 80 ? 12.275 12.482 -17.777 1.00 49.38 80 VAL A O 1
ATOM 606 N N . THR A 1 81 ? 13.823 14.127 -17.405 1.00 53.97 81 THR A N 1
ATOM 607 C CA . THR A 1 81 ? 14.765 14.135 -18.522 1.00 53.97 81 THR A CA 1
ATOM 608 C C . THR A 1 81 ? 14.759 12.924 -19.464 1.00 53.97 81 THR A C 1
ATOM 610 O O . THR A 1 81 ? 14.716 11.761 -19.070 1.00 53.97 81 THR A O 1
ATOM 613 N N . LYS A 1 82 ? 14.820 13.250 -20.760 1.00 59.53 82 LYS A N 1
ATOM 614 C CA . LYS A 1 82 ? 14.902 12.360 -21.925 1.00 59.53 82 LYS A CA 1
ATOM 615 C C . LYS A 1 82 ? 15.997 11.298 -21.705 1.00 59.53 82 LYS A C 1
ATOM 617 O O . LYS A 1 82 ? 17.176 11.628 -21.718 1.00 59.53 82 LYS A O 1
ATOM 622 N N . GLY A 1 83 ? 15.604 10.047 -21.461 1.00 65.94 83 GLY A N 1
ATOM 623 C CA . GLY A 1 83 ? 16.540 8.920 -21.408 1.00 65.94 83 GLY A CA 1
ATOM 624 C C . GLY A 1 83 ? 17.070 8.562 -22.797 1.00 65.94 83 GLY A C 1
ATOM 625 O O . GLY A 1 83 ? 16.447 8.912 -23.801 1.00 65.94 83 GLY A O 1
ATOM 626 N N . ILE A 1 84 ? 18.187 7.842 -22.854 1.00 72.94 84 ILE A N 1
ATOM 627 C CA . ILE A 1 84 ? 18.755 7.322 -24.108 1.00 72.94 84 ILE A CA 1
ATOM 628 C C . ILE A 1 84 ? 18.415 5.844 -24.278 1.00 72.94 84 ILE A C 1
ATOM 630 O O . ILE A 1 84 ? 18.302 5.123 -23.290 1.00 72.94 84 ILE A O 1
ATOM 634 N N . ILE A 1 85 ? 18.256 5.378 -25.514 1.00 76.06 85 ILE A N 1
ATOM 635 C CA . ILE A 1 85 ? 18.094 3.948 -25.799 1.00 76.06 85 ILE A CA 1
ATOM 636 C C . ILE A 1 85 ? 19.497 3.351 -25.927 1.00 76.06 85 ILE A C 1
ATOM 638 O O . ILE A 1 85 ? 20.267 3.772 -26.786 1.00 76.06 85 ILE A O 1
ATOM 642 N N . GLY A 1 86 ? 19.841 2.430 -25.028 1.00 70.56 86 GLY A N 1
ATOM 643 C CA . GLY A 1 86 ? 21.109 1.707 -25.062 1.00 70.56 86 GLY A CA 1
ATOM 644 C C . GLY A 1 86 ? 21.119 0.592 -26.115 1.00 70.56 86 GLY A C 1
ATOM 645 O O . GLY A 1 86 ? 20.078 0.282 -26.700 1.00 70.56 86 GLY A O 1
ATOM 646 N N . PRO A 1 87 ? 22.278 -0.049 -26.344 1.00 65.56 87 PRO A N 1
ATOM 647 C CA . PRO A 1 87 ? 22.414 -1.165 -27.289 1.00 65.56 87 PRO A CA 1
ATOM 648 C C . PRO A 1 87 ? 21.578 -2.396 -26.898 1.00 65.56 87 PRO A C 1
ATOM 650 O O . PRO A 1 87 ? 21.238 -3.216 -27.741 1.00 65.56 87 PRO A O 1
ATOM 653 N N . ASP A 1 88 ? 21.192 -2.497 -25.628 1.00 68.62 88 ASP A N 1
ATOM 654 C CA . ASP A 1 88 ? 20.260 -3.479 -25.069 1.00 68.62 88 ASP A CA 1
ATOM 655 C C . ASP A 1 88 ? 18.777 -3.161 -25.364 1.00 68.62 88 ASP A C 1
ATOM 657 O O . ASP A 1 88 ? 17.879 -3.853 -24.880 1.00 68.62 88 ASP A O 1
ATOM 661 N N . GLY A 1 89 ? 18.494 -2.092 -26.118 1.00 72.88 89 GLY A N 1
ATOM 662 C CA . GLY A 1 89 ? 17.137 -1.631 -26.424 1.00 72.88 89 GLY A CA 1
ATOM 663 C C . GLY A 1 89 ? 16.400 -1.034 -25.218 1.00 72.88 89 GLY A C 1
ATOM 664 O O . GLY A 1 89 ? 15.197 -0.769 -25.287 1.00 72.88 89 GLY A O 1
ATOM 665 N N . LEU A 1 90 ? 17.094 -0.817 -24.096 1.00 76.81 90 LEU A N 1
ATOM 666 C CA . LEU A 1 90 ? 16.521 -0.284 -22.864 1.00 76.81 90 LEU A CA 1
ATOM 667 C C . LEU A 1 90 ? 16.706 1.234 -22.779 1.00 76.81 90 LEU A C 1
ATOM 669 O O . LEU A 1 90 ? 17.743 1.773 -23.154 1.00 76.81 90 LEU A O 1
ATOM 673 N N . VAL A 1 91 ? 15.716 1.935 -22.218 1.00 78.94 91 VAL A N 1
ATOM 674 C CA . VAL A 1 91 ? 15.842 3.369 -21.922 1.00 78.94 91 VAL A CA 1
ATOM 675 C C . VAL A 1 91 ? 16.669 3.571 -20.648 1.00 78.94 91 VAL A C 1
ATOM 677 O O . VAL A 1 91 ? 16.173 3.362 -19.533 1.00 78.94 91 VAL A O 1
ATOM 680 N N . HIS A 1 92 ? 17.912 4.014 -20.815 1.00 77.69 92 HIS A N 1
ATOM 681 C CA . HIS A 1 92 ? 18.851 4.345 -19.748 1.00 77.69 92 HIS A CA 1
ATOM 682 C C . HIS A 1 92 ? 18.704 5.787 -19.256 1.00 77.69 92 HIS A C 1
ATOM 684 O O . HIS A 1 92 ? 18.140 6.647 -19.931 1.00 77.69 92 HIS A O 1
ATOM 690 N N . GLY A 1 93 ? 19.171 6.037 -18.031 1.00 71.44 93 GLY A N 1
ATOM 691 C CA . GLY A 1 93 ? 19.051 7.333 -17.352 1.00 71.44 93 GLY A CA 1
ATOM 692 C C . GLY A 1 93 ? 17.647 7.655 -16.844 1.00 71.44 93 GLY A C 1
ATOM 693 O O . GLY A 1 93 ? 17.339 8.786 -16.483 1.00 71.44 93 GLY A O 1
ATOM 694 N N . THR A 1 94 ? 16.776 6.646 -16.775 1.00 74.06 94 THR A N 1
ATOM 695 C CA . THR A 1 94 ? 15.421 6.780 -16.234 1.00 74.06 94 THR A CA 1
ATOM 696 C C . THR A 1 94 ? 15.138 5.705 -15.197 1.00 74.06 94 THR A C 1
ATOM 698 O O . THR A 1 94 ? 15.770 4.648 -15.143 1.00 74.06 94 THR A O 1
ATOM 701 N N . THR A 1 95 ? 14.107 5.934 -14.385 1.00 69.25 95 THR A N 1
ATOM 702 C CA . THR A 1 95 ? 13.702 4.955 -13.362 1.00 69.25 95 THR A CA 1
ATOM 703 C C . THR A 1 95 ? 13.140 3.651 -13.930 1.00 69.25 95 THR A C 1
ATOM 705 O O . THR A 1 95 ? 13.048 2.666 -13.201 1.00 69.25 95 THR A O 1
ATOM 708 N N . THR A 1 96 ? 12.787 3.628 -15.217 1.00 71.25 96 THR A N 1
ATOM 709 C CA . THR A 1 96 ? 12.286 2.441 -15.923 1.00 71.25 96 THR A CA 1
ATOM 710 C C . THR A 1 96 ? 13.425 1.482 -16.275 1.00 71.25 96 THR A C 1
ATOM 712 O O . THR A 1 96 ? 13.255 0.268 -16.163 1.00 71.25 96 THR A O 1
ATOM 715 N N . GLY A 1 97 ? 14.601 2.015 -16.630 1.00 67.75 97 GLY A N 1
ATOM 716 C CA . GLY A 1 97 ? 15.798 1.227 -16.936 1.00 67.75 97 GLY A CA 1
ATOM 717 C C . GLY A 1 97 ? 16.449 0.581 -15.709 1.00 67.75 97 GLY A C 1
ATOM 718 O O . GLY A 1 97 ? 17.025 -0.498 -15.810 1.00 67.75 97 GLY A O 1
ATOM 719 N N . TYR A 1 98 ? 16.285 1.166 -14.516 1.00 69.12 98 TYR A N 1
ATOM 720 C CA . TYR A 1 98 ? 16.973 0.726 -13.290 1.00 69.12 98 TYR A CA 1
ATOM 721 C C . TYR A 1 98 ? 16.792 -0.752 -12.923 1.00 69.12 98 TYR A C 1
ATOM 723 O O . TYR A 1 98 ? 17.717 -1.371 -12.410 1.00 69.12 98 TYR A O 1
ATOM 731 N N . LYS A 1 99 ? 15.625 -1.348 -13.191 1.00 67.56 99 LYS A N 1
ATOM 732 C CA . LYS A 1 99 ? 15.382 -2.757 -12.835 1.00 67.56 99 LYS A CA 1
ATOM 733 C C . LYS A 1 99 ? 16.186 -3.755 -13.676 1.00 67.56 99 LYS A C 1
ATOM 735 O O . LYS A 1 99 ? 16.329 -4.894 -13.251 1.00 67.56 99 LYS A O 1
ATOM 740 N N . ARG A 1 100 ? 16.652 -3.345 -14.860 1.00 70.62 100 ARG A N 1
ATOM 741 C CA . ARG A 1 100 ? 17.338 -4.206 -15.839 1.00 70.62 100 ARG A CA 1
ATOM 742 C C . ARG A 1 100 ? 18.768 -3.754 -16.141 1.00 70.62 100 ARG A C 1
ATOM 744 O O . ARG A 1 100 ? 19.571 -4.559 -16.580 1.00 70.62 100 ARG A O 1
ATOM 751 N N . CYS A 1 101 ? 19.099 -2.502 -15.841 1.00 70.19 101 CYS A N 1
ATOM 752 C CA . CYS A 1 101 ? 20.437 -1.945 -15.980 1.00 70.19 101 CYS A CA 1
ATOM 753 C C . CYS A 1 101 ? 21.274 -2.209 -14.714 1.00 70.19 101 CYS A C 1
ATOM 755 O O . CYS A 1 101 ? 21.109 -1.525 -13.699 1.00 70.19 101 CYS A O 1
ATOM 757 N N . LYS A 1 102 ? 22.197 -3.172 -14.781 1.00 69.12 102 LYS A N 1
ATOM 758 C CA . LYS A 1 102 ? 23.300 -3.379 -13.824 1.00 69.12 102 LYS A CA 1
ATOM 759 C C . LYS A 1 102 ? 24.561 -3.761 -14.619 1.00 69.12 102 LYS A C 1
ATOM 761 O O . LYS A 1 102 ? 24.410 -4.611 -15.490 1.00 69.12 102 LYS A O 1
ATOM 766 N N . PRO A 1 103 ? 25.757 -3.214 -14.311 1.00 69.31 103 PRO A N 1
ATOM 767 C CA . PRO A 1 103 ? 26.117 -2.347 -13.178 1.00 69.31 103 PRO A CA 1
ATOM 768 C C . PRO A 1 103 ? 25.977 -0.831 -13.465 1.00 69.31 103 PRO A C 1
ATOM 770 O O . PRO A 1 103 ? 25.918 -0.412 -14.617 1.00 69.31 103 PRO A O 1
ATOM 773 N N . PRO A 1 104 ? 25.896 0.027 -12.423 1.00 66.12 104 PRO A N 1
ATOM 774 C CA . PRO A 1 104 ? 25.721 1.472 -12.593 1.00 66.12 104 PRO A CA 1
ATOM 775 C C . PRO A 1 104 ? 26.906 2.153 -13.281 1.00 66.12 104 PRO A C 1
ATOM 777 O O . PRO A 1 104 ? 26.678 3.142 -13.958 1.00 66.12 104 PRO A O 1
ATOM 780 N N . THR A 1 105 ? 28.122 1.623 -13.137 1.00 69.81 105 THR A N 1
ATOM 781 C CA . THR A 1 105 ? 29.370 2.152 -13.716 1.00 69.81 105 THR A CA 1
ATOM 782 C C . THR A 1 105 ? 29.458 2.002 -15.233 1.00 69.81 105 THR A C 1
ATOM 784 O O . THR A 1 105 ? 30.164 2.767 -15.875 1.00 69.81 105 THR A O 1
ATOM 787 N N . GLU A 1 106 ? 28.712 1.061 -15.808 1.00 74.88 106 GLU A N 1
ATOM 788 C CA . GLU A 1 106 ? 28.698 0.763 -17.248 1.00 74.88 106 GLU A CA 1
ATOM 789 C C . GLU A 1 106 ? 27.396 1.229 -17.910 1.00 74.88 106 GLU A C 1
ATOM 791 O O . GLU A 1 106 ? 27.077 0.856 -19.036 1.00 74.88 106 GLU A O 1
ATOM 796 N N . CYS A 1 107 ? 26.595 2.035 -17.206 1.00 77.56 107 CYS A N 1
ATOM 797 C CA . CYS A 1 107 ? 25.336 2.520 -17.745 1.00 77.56 107 CYS A CA 1
ATOM 798 C C . CYS A 1 107 ? 25.618 3.429 -18.956 1.00 77.56 107 CYS A C 1
ATOM 800 O O . CYS A 1 107 ? 26.271 4.460 -18.778 1.00 77.56 107 CYS A O 1
ATOM 802 N N . PRO A 1 108 ? 25.071 3.134 -20.154 1.00 79.69 108 PRO A N 1
ATOM 803 C CA . PRO A 1 108 ? 25.280 3.951 -21.352 1.00 79.69 108 PRO A CA 1
ATOM 804 C C . PRO A 1 108 ? 24.923 5.427 -21.151 1.00 79.69 108 PRO A C 1
ATOM 806 O O . PRO A 1 108 ? 25.472 6.302 -21.813 1.00 79.69 108 PRO A O 1
ATOM 809 N N . ALA A 1 109 ? 24.010 5.718 -20.216 1.00 77.50 109 ALA A N 1
ATOM 810 C CA . ALA A 1 109 ? 23.646 7.086 -19.871 1.00 77.50 109 ALA A CA 1
ATOM 811 C C . ALA A 1 109 ? 24.837 7.893 -19.334 1.00 77.50 109 ALA A C 1
ATOM 813 O O . ALA A 1 109 ? 24.949 9.065 -19.677 1.00 77.50 109 ALA A O 1
ATOM 814 N N . ILE A 1 110 ? 25.754 7.271 -18.582 1.00 78.06 110 ILE A N 1
ATOM 815 C CA . ILE A 1 110 ? 26.953 7.943 -18.059 1.00 78.06 110 ILE A CA 1
ATOM 816 C C . ILE A 1 110 ? 27.847 8.411 -19.208 1.00 78.06 110 ILE A C 1
ATOM 818 O O . ILE A 1 110 ? 28.281 9.559 -19.212 1.00 78.06 110 ILE A O 1
ATOM 822 N N . ALA A 1 111 ? 28.074 7.555 -20.211 1.00 76.06 111 ALA A N 1
ATOM 823 C CA . ALA A 1 111 ? 28.868 7.906 -21.390 1.00 76.06 111 ALA A CA 1
ATOM 824 C C . ALA A 1 111 ? 28.247 9.063 -22.194 1.00 76.06 111 ALA A C 1
ATOM 826 O O . ALA A 1 111 ? 28.960 9.833 -22.828 1.00 76.06 111 ALA A O 1
ATOM 827 N N . ALA A 1 112 ? 26.923 9.220 -22.126 1.00 76.06 112 ALA A N 1
ATOM 828 C CA . ALA A 1 112 ? 26.190 10.325 -22.738 1.00 76.06 112 ALA A CA 1
ATOM 829 C C . ALA A 1 112 ? 26.048 11.567 -21.830 1.00 76.06 112 ALA A C 1
ATOM 831 O O . ALA A 1 112 ? 25.274 12.467 -22.155 1.00 76.06 112 ALA A O 1
ATOM 832 N N . GLY A 1 113 ? 26.737 11.623 -20.682 1.00 77.94 113 GLY A N 1
ATOM 833 C CA . GLY A 1 113 ? 26.662 12.747 -19.739 1.00 77.94 113 GLY A CA 1
ATOM 834 C C . GLY A 1 113 ? 25.335 12.853 -18.973 1.00 77.94 113 GLY A C 1
ATOM 835 O O . GLY A 1 113 ? 25.027 13.899 -18.405 1.00 77.94 113 GLY A O 1
ATOM 836 N N . LEU A 1 114 ? 24.530 11.789 -18.961 1.00 77.81 114 LEU A N 1
ATOM 837 C CA . LEU A 1 114 ? 23.270 11.692 -18.227 1.00 77.81 114 LEU A CA 1
ATOM 838 C C . LEU A 1 114 ? 23.457 10.894 -16.926 1.00 77.81 114 LEU A C 1
ATOM 840 O O . LEU A 1 114 ? 24.329 10.026 -16.847 1.00 77.81 114 LEU A O 1
ATOM 844 N N . PRO A 1 115 ? 22.612 11.127 -15.903 1.00 77.62 115 PRO A N 1
ATOM 845 C CA . PRO A 1 115 ? 22.634 10.310 -14.697 1.00 77.62 115 PRO A CA 1
ATOM 846 C C . PRO A 1 115 ? 22.388 8.843 -15.048 1.00 77.62 115 PRO A C 1
ATOM 848 O O . PRO A 1 115 ? 21.543 8.515 -15.882 1.00 77.62 115 PRO A O 1
ATOM 851 N N . SER A 1 116 ? 23.089 7.939 -14.372 1.00 85.06 116 SER A N 1
ATOM 852 C CA . SER A 1 116 ? 22.850 6.503 -14.496 1.00 85.06 116 SER A CA 1
ATOM 853 C C . SER A 1 116 ? 21.422 6.136 -14.080 1.00 85.06 116 SER A C 1
ATOM 855 O O . SER A 1 116 ? 20.767 6.825 -13.291 1.00 85.06 116 SER A O 1
ATOM 857 N N . CYS A 1 117 ? 20.933 4.975 -14.527 1.00 82.62 117 CYS A N 1
ATOM 858 C CA . CYS A 1 117 ? 19.642 4.450 -14.071 1.00 82.62 117 CYS A CA 1
ATOM 859 C C . CYS A 1 117 ? 19.545 4.354 -12.534 1.00 82.62 117 CYS A C 1
ATOM 861 O O . CYS A 1 117 ? 18.471 4.550 -11.960 1.00 82.62 117 CYS A O 1
ATOM 863 N N . ALA A 1 118 ? 20.664 4.066 -11.859 1.00 81.75 118 ALA A N 1
ATOM 864 C CA . ALA A 1 118 ? 20.736 4.001 -10.403 1.00 81.75 118 ALA A CA 1
ATOM 865 C C . ALA A 1 118 ? 20.610 5.380 -9.746 1.00 81.75 118 ALA A C 1
ATOM 867 O O . ALA A 1 118 ? 19.918 5.516 -8.736 1.00 81.75 118 ALA A O 1
ATOM 868 N N . GLU A 1 119 ? 21.229 6.406 -10.323 1.00 81.12 119 GLU A N 1
ATOM 869 C CA . GLU A 1 119 ? 21.105 7.790 -9.860 1.00 81.12 119 GLU A CA 1
ATOM 870 C C . GLU A 1 119 ? 19.696 8.325 -10.072 1.00 81.12 119 GLU A C 1
ATOM 872 O O . GLU A 1 119 ? 19.093 8.808 -9.114 1.00 81.12 119 GLU A O 1
ATOM 877 N N . ALA A 1 120 ? 19.120 8.112 -11.256 1.00 81.75 120 ALA A N 1
ATOM 878 C CA . ALA A 1 120 ? 17.730 8.457 -11.542 1.00 81.75 120 ALA A CA 1
ATOM 879 C C . ALA A 1 120 ? 16.757 7.761 -10.567 1.00 81.75 120 ALA A C 1
ATOM 881 O O . ALA A 1 120 ? 15.783 8.353 -10.091 1.00 81.75 120 ALA A O 1
ATOM 882 N N . GLY A 1 121 ? 17.027 6.496 -10.217 1.00 80.12 121 GLY A N 1
ATOM 883 C CA . GLY A 1 121 ? 16.279 5.753 -9.201 1.00 80.12 121 GLY A CA 1
ATOM 884 C C . GLY A 1 121 ? 16.365 6.386 -7.807 1.00 80.12 121 GLY A C 1
ATOM 885 O O . GLY A 1 121 ? 15.335 6.589 -7.154 1.00 80.12 121 GLY A O 1
ATOM 886 N N . ARG A 1 122 ? 17.578 6.741 -7.360 1.00 82.62 122 ARG A N 1
ATOM 887 C CA . ARG A 1 122 ? 17.816 7.415 -6.070 1.00 82.62 122 ARG A CA 1
ATOM 888 C C . ARG A 1 122 ? 17.168 8.795 -6.017 1.00 82.62 122 ARG A C 1
ATOM 890 O O . ARG A 1 122 ? 16.557 9.145 -5.008 1.00 82.62 122 ARG A O 1
ATOM 897 N N . GLU A 1 123 ? 17.255 9.564 -7.093 1.00 82.06 123 GLU A N 1
ATOM 898 C CA . GLU A 1 123 ? 16.645 10.887 -7.192 1.00 82.06 123 GLU A CA 1
ATOM 899 C C . GLU A 1 123 ? 15.118 10.807 -7.109 1.00 82.06 123 GLU A C 1
ATOM 901 O O . GLU A 1 123 ? 14.503 11.501 -6.297 1.00 82.06 123 GLU A O 1
ATOM 906 N N . LYS A 1 124 ? 14.491 9.878 -7.842 1.00 79.81 124 LYS A N 1
ATOM 907 C CA . LYS A 1 124 ? 13.048 9.629 -7.722 1.00 79.81 124 LYS A CA 1
ATOM 908 C C . LYS A 1 124 ? 12.653 9.233 -6.303 1.00 79.81 124 LYS A C 1
ATOM 910 O O . LYS A 1 124 ? 11.617 9.685 -5.819 1.00 79.81 124 LYS A O 1
ATOM 915 N N . ALA A 1 125 ? 13.452 8.409 -5.625 1.00 79.81 125 ALA A N 1
ATOM 916 C CA . ALA A 1 125 ? 13.201 8.055 -4.230 1.00 79.81 125 ALA A CA 1
ATOM 917 C C . ALA A 1 125 ? 13.267 9.289 -3.311 1.00 79.81 125 ALA A C 1
ATOM 919 O O . ALA A 1 125 ? 12.373 9.471 -2.482 1.00 79.81 125 ALA A O 1
ATOM 920 N N . ARG A 1 126 ? 14.252 10.181 -3.505 1.00 79.31 126 ARG A N 1
ATOM 921 C CA . ARG A 1 126 ? 14.356 11.463 -2.782 1.00 79.31 126 ARG A CA 1
ATOM 922 C C . ARG A 1 126 ? 13.157 12.375 -3.050 1.00 79.31 126 ARG A C 1
ATOM 924 O O . ARG A 1 126 ? 12.593 12.918 -2.103 1.00 79.31 126 ARG A O 1
ATOM 931 N N . LEU A 1 127 ? 12.726 12.508 -4.305 1.00 75.81 127 LEU A N 1
ATOM 932 C CA . LEU A 1 127 ? 11.549 13.301 -4.682 1.00 75.81 127 LEU A CA 1
ATOM 933 C C . LEU A 1 127 ? 10.259 12.726 -4.089 1.00 75.81 127 LEU A C 1
ATOM 935 O O . LEU A 1 127 ? 9.463 13.468 -3.524 1.00 75.81 127 LEU A O 1
ATOM 939 N N . MET A 1 128 ? 10.066 11.407 -4.145 1.00 73.88 128 MET A N 1
ATOM 940 C CA . MET A 1 128 ? 8.918 10.728 -3.530 1.00 73.88 128 MET A CA 1
ATOM 941 C C . MET A 1 128 ? 8.912 10.888 -2.008 1.00 73.88 128 MET A C 1
ATOM 943 O O . MET A 1 128 ? 7.854 11.089 -1.412 1.00 73.88 128 MET A O 1
ATOM 947 N N . TRP A 1 129 ? 10.080 10.825 -1.367 1.00 69.12 129 TRP A N 1
ATOM 948 C CA . TRP A 1 129 ? 10.217 11.069 0.066 1.00 69.12 129 TRP A CA 1
ATOM 949 C C . TRP A 1 129 ? 9.893 12.525 0.429 1.00 69.12 129 TRP A C 1
ATOM 951 O O . TRP A 1 129 ? 9.095 12.760 1.335 1.00 69.12 129 TRP A O 1
ATOM 961 N N . ARG A 1 130 ? 10.412 13.500 -0.330 1.00 66.81 130 ARG A N 1
ATOM 962 C CA . ARG A 1 130 ? 10.080 14.928 -0.182 1.00 66.81 130 ARG A CA 1
ATOM 963 C C . ARG A 1 130 ? 8.595 15.204 -0.403 1.00 66.81 130 ARG A C 1
ATOM 965 O O . ARG A 1 130 ? 7.985 15.895 0.402 1.00 66.81 130 ARG A O 1
ATOM 972 N N . ALA A 1 131 ? 7.990 14.613 -1.432 1.00 64.31 131 ALA A N 1
ATOM 973 C CA . ALA A 1 131 ? 6.560 14.733 -1.700 1.00 64.31 131 ALA A CA 1
ATOM 974 C C . ALA A 1 131 ? 5.716 14.138 -0.562 1.00 64.31 131 ALA A C 1
ATOM 976 O O . ALA A 1 131 ? 4.690 14.705 -0.194 1.00 64.31 131 ALA A O 1
ATOM 977 N N . ARG A 1 132 ? 6.158 13.030 0.046 1.00 61.41 132 ARG A N 1
ATOM 978 C CA . ARG A 1 132 ? 5.519 12.452 1.240 1.00 61.41 132 ARG A CA 1
ATOM 979 C C . ARG A 1 132 ? 5.676 13.333 2.478 1.00 61.41 132 ARG A C 1
ATOM 981 O O . ARG A 1 132 ? 4.722 13.436 3.240 1.00 61.41 132 ARG A O 1
ATOM 988 N N . LYS A 1 133 ? 6.829 13.982 2.670 1.00 58.38 133 LYS A N 1
ATOM 989 C CA . LYS A 1 133 ? 7.010 14.976 3.740 1.00 58.38 133 LYS A CA 1
ATOM 990 C C . LYS A 1 133 ? 6.139 16.222 3.517 1.00 58.38 133 LYS A C 1
ATOM 992 O O . LYS A 1 133 ? 5.498 16.674 4.454 1.00 58.38 133 LYS A O 1
ATOM 997 N N . GLY A 1 134 ? 6.048 16.727 2.286 1.00 48.09 134 GLY A N 1
ATOM 998 C CA . GLY A 1 134 ? 5.360 17.984 1.958 1.00 48.09 134 GLY A CA 1
ATOM 999 C C . GLY A 1 134 ? 3.834 17.919 1.800 1.00 48.09 134 GLY A C 1
ATOM 1000 O O . GLY A 1 134 ? 3.202 18.960 1.709 1.00 48.09 134 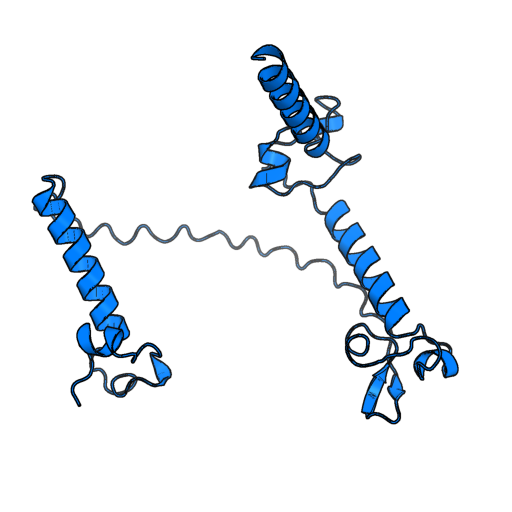GLY A O 1
ATOM 1001 N N . THR A 1 135 ? 3.211 16.734 1.764 1.00 52.84 135 THR A N 1
ATOM 1002 C CA . THR A 1 135 ? 1.753 16.592 1.514 1.00 52.84 135 THR A CA 1
ATOM 1003 C C . THR A 1 135 ? 0.930 16.205 2.746 1.00 52.84 135 THR A C 1
ATOM 1005 O O . THR A 1 135 ? -0.165 15.660 2.622 1.00 52.84 135 THR A O 1
ATOM 1008 N N . THR A 1 136 ? 1.434 16.453 3.954 1.00 51.56 136 THR A N 1
ATOM 1009 C CA . TH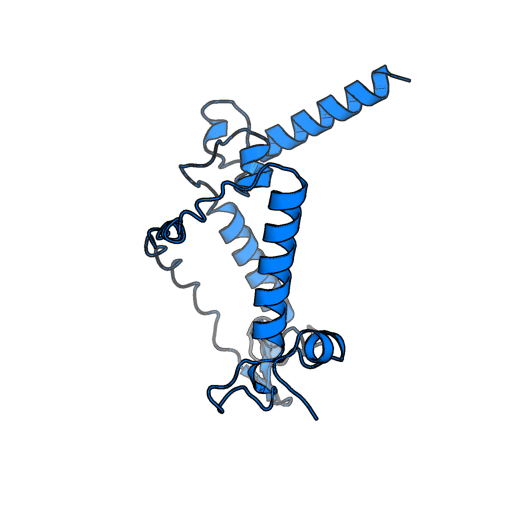R A 1 136 ? 0.881 15.844 5.177 1.00 51.56 136 THR A CA 1
ATOM 1010 C C . THR A 1 136 ? 0.159 16.793 6.128 1.00 51.56 136 THR A C 1
ATOM 1012 O O . THR A 1 136 ? -0.023 16.450 7.288 1.00 51.56 136 THR A O 1
ATOM 1015 N N . SER A 1 137 ? -0.393 17.907 5.652 1.00 52.78 137 SER A N 1
ATOM 1016 C CA . SER A 1 137 ? -1.529 18.538 6.334 1.00 52.78 137 SER A CA 1
ATOM 1017 C C . SER A 1 137 ? -2.823 18.103 5.646 1.00 52.78 137 SER A C 1
ATOM 1019 O O . SER A 1 137 ? -3.338 18.739 4.733 1.00 52.78 137 SER A O 1
ATOM 1021 N N . ARG A 1 138 ? -3.377 16.961 6.069 1.00 58.25 138 ARG A N 1
ATOM 1022 C CA . ARG A 1 138 ? -4.821 16.757 5.891 1.00 58.25 138 ARG A CA 1
ATOM 1023 C C . ARG A 1 138 ? -5.484 17.667 6.925 1.00 58.25 138 ARG A C 1
ATOM 1025 O O . ARG A 1 138 ? -5.261 17.405 8.106 1.00 58.25 138 ARG A O 1
ATOM 1032 N N . PRO A 1 139 ? -6.226 18.716 6.537 1.00 61.19 139 PRO A N 1
ATOM 1033 C CA . PRO A 1 139 ? -6.806 19.651 7.504 1.00 61.19 139 PRO A CA 1
ATOM 1034 C C . PRO A 1 139 ? -7.776 18.948 8.466 1.00 61.19 139 PRO A C 1
ATOM 1036 O O . PRO A 1 139 ? -7.886 19.321 9.622 1.00 61.19 139 PRO A O 1
ATOM 1039 N N . GLU A 1 140 ? -8.401 17.859 8.015 1.00 63.19 140 GLU A N 1
ATOM 1040 C CA . GLU A 1 140 ? -9.327 17.035 8.802 1.00 63.19 140 GLU A CA 1
ATOM 1041 C C . GLU A 1 140 ? -8.637 16.050 9.765 1.00 63.19 140 GLU A C 1
ATOM 1043 O O . GLU A 1 140 ? -9.295 15.408 10.585 1.00 63.19 140 GLU A O 1
ATOM 1048 N N . ALA A 1 141 ? -7.322 15.842 9.640 1.00 68.75 141 ALA A N 1
ATOM 1049 C CA . ALA A 1 141 ? -6.627 14.894 10.501 1.00 68.75 141 ALA A CA 1
ATOM 1050 C C . ALA A 1 141 ? -6.413 15.504 11.888 1.00 68.75 141 ALA A C 1
ATOM 1052 O O . ALA A 1 141 ? -5.920 16.620 12.013 1.00 68.75 141 ALA A O 1
ATOM 1053 N N . LYS A 1 142 ? -6.702 14.731 12.939 1.00 78.75 142 LYS A N 1
ATOM 1054 C CA . LYS A 1 142 ? -6.324 15.082 14.314 1.00 78.75 142 LYS A CA 1
ATOM 1055 C C . LYS A 1 142 ? -4.803 14.991 14.462 1.00 78.75 142 LYS A C 1
ATOM 1057 O O . LYS A 1 142 ? -4.266 13.920 14.768 1.00 78.75 142 LYS A O 1
ATOM 1062 N N . HIS A 1 143 ? -4.112 16.086 14.163 1.00 84.00 143 HIS A N 1
ATOM 1063 C CA . HIS A 1 143 ? -2.658 16.188 14.278 1.00 84.00 143 HIS A CA 1
ATOM 1064 C C . HIS A 1 143 ? -2.213 16.130 15.746 1.00 84.00 143 HIS A C 1
ATOM 1066 O O . HIS A 1 143 ? -3.024 16.303 16.649 1.00 84.00 143 HIS A O 1
ATOM 1072 N N . GLY A 1 144 ?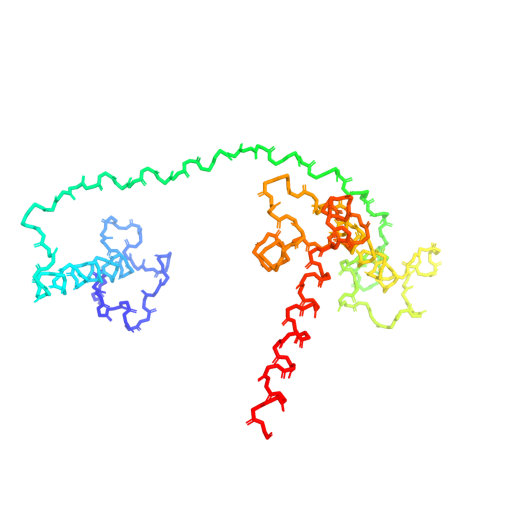 -0.943 15.796 15.994 1.00 84.44 144 GLY A N 1
ATOM 1073 C CA . GLY A 1 144 ? -0.413 15.647 17.360 1.00 84.44 144 GLY A CA 1
ATOM 1074 C C . GLY A 1 144 ? -0.905 14.389 18.086 1.00 84.44 144 GLY A C 1
ATOM 1075 O O . GLY A 1 144 ? -0.713 14.244 19.288 1.00 84.44 144 GLY A O 1
ATOM 1076 N N . THR A 1 145 ? -1.535 13.449 17.371 1.00 87.62 145 THR A N 1
ATOM 1077 C CA . THR A 1 145 ? -2.050 12.198 17.946 1.00 87.62 145 THR A CA 1
ATOM 1078 C C . THR A 1 145 ? -1.504 10.967 17.228 1.00 87.62 145 THR A C 1
ATOM 1080 O O . THR A 1 145 ? -1.142 11.010 16.048 1.00 87.62 145 THR A O 1
ATOM 1083 N N . VAL A 1 146 ? -1.541 9.819 17.915 1.00 87.50 146 VAL A N 1
ATOM 1084 C CA . VAL A 1 146 ? -1.244 8.507 17.314 1.00 87.50 146 VAL A CA 1
ATOM 1085 C C . VAL A 1 146 ? -2.156 8.236 16.113 1.00 87.50 146 VAL A C 1
ATOM 1087 O O . VAL A 1 146 ? -1.688 7.707 15.108 1.00 87.50 146 VAL A O 1
ATOM 1090 N N . SER A 1 147 ? -3.433 8.640 16.176 1.00 85.56 147 SER A N 1
ATOM 1091 C CA . SER A 1 147 ? -4.393 8.469 15.073 1.00 85.56 147 SER A CA 1
ATOM 1092 C C . SER A 1 147 ? -4.030 9.328 13.857 1.00 85.56 147 SER A C 1
ATOM 1094 O O . SER A 1 147 ? -4.121 8.864 12.718 1.00 85.56 147 SER A O 1
ATOM 1096 N N . GLY A 1 148 ? -3.524 10.545 14.079 1.00 82.94 148 GLY A N 1
ATOM 1097 C CA . GLY A 1 148 ? -2.943 11.380 13.026 1.00 82.94 148 GLY A CA 1
ATOM 1098 C C . GLY A 1 148 ? -1.848 10.642 12.248 1.00 82.94 148 GLY A C 1
ATOM 1099 O O . GLY A 1 148 ? -1.846 10.633 11.014 1.00 82.94 148 GLY A O 1
ATOM 1100 N N . TYR A 1 149 ? -0.972 9.921 12.952 1.00 84.44 149 TYR A N 1
ATOM 1101 C CA . TYR A 1 149 ? 0.109 9.138 12.346 1.00 84.44 149 TYR A CA 1
ATOM 1102 C C . TYR A 1 149 ? -0.355 7.818 11.703 1.00 84.44 149 TYR A C 1
ATOM 1104 O O . TYR A 1 149 ? 0.067 7.469 10.594 1.00 84.44 149 TYR A O 1
ATOM 1112 N N . SER A 1 150 ? -1.196 7.045 12.395 1.00 82.56 150 SER A N 1
ATOM 1113 C CA . SER A 1 150 ? -1.564 5.679 12.002 1.00 82.56 150 SER A CA 1
ATOM 1114 C C . SER A 1 150 ? -2.740 5.637 11.026 1.00 82.56 150 SER A C 1
ATOM 1116 O O . SER A 1 150 ? -2.661 4.916 10.026 1.00 82.56 150 SER A O 1
ATOM 1118 N N . THR A 1 151 ? -3.782 6.433 11.266 1.00 80.44 151 THR A N 1
ATOM 1119 C CA . THR A 1 151 ? -5.032 6.466 10.492 1.00 80.44 151 THR A CA 1
ATOM 1120 C C . THR A 1 151 ? -4.911 7.424 9.318 1.00 80.44 151 THR A C 1
ATOM 1122 O O . THR A 1 151 ? -5.114 7.043 8.166 1.00 80.44 151 THR A O 1
ATOM 1125 N N . PHE A 1 152 ? -4.496 8.660 9.592 1.00 77.88 152 PHE A N 1
ATOM 1126 C CA . PHE A 1 152 ? -4.426 9.712 8.575 1.00 77.88 152 PHE A CA 1
ATOM 1127 C C . PHE A 1 152 ? -3.087 9.759 7.837 1.00 77.88 152 PHE A C 1
ATOM 1129 O O . PHE A 1 152 ? -2.944 10.512 6.873 1.00 77.88 152 PHE A O 1
ATOM 1136 N N . LYS A 1 153 ? -2.139 8.902 8.244 1.00 78.88 153 LYS A N 1
ATOM 1137 C CA . LYS A 1 153 ? -0.800 8.765 7.656 1.00 78.88 153 LYS A CA 1
ATOM 1138 C C . LYS A 1 153 ? -0.043 10.096 7.616 1.00 78.88 153 LYS A C 1
ATOM 1140 O O . LYS A 1 153 ? 0.752 10.314 6.705 1.00 78.88 153 LYS A O 1
ATOM 1145 N N . CYS A 1 154 ? -0.263 10.965 8.603 1.00 80.62 154 CYS A N 1
ATOM 1146 C CA . CYS A 1 154 ? 0.518 12.182 8.758 1.00 80.62 154 CYS A CA 1
ATOM 1147 C C . CYS A 1 154 ? 1.972 11.807 9.072 1.00 80.62 154 CYS A C 1
ATOM 1149 O O . CYS A 1 154 ? 2.259 11.113 10.049 1.00 80.62 154 CYS A O 1
ATOM 1151 N N . ARG A 1 155 ? 2.878 12.225 8.187 1.00 79.94 155 ARG A N 1
ATOM 1152 C CA . ARG A 1 155 ? 4.333 12.040 8.298 1.00 79.94 155 ARG A CA 1
ATOM 1153 C C . ARG A 1 155 ? 5.077 13.376 8.237 1.00 79.94 155 ARG A C 1
ATOM 1155 O O . ARG A 1 155 ? 6.294 13.377 8.058 1.00 79.94 155 ARG A O 1
ATOM 1162 N N . ALA A 1 156 ? 4.352 14.483 8.388 1.00 71.75 156 ALA A N 1
ATOM 1163 C CA . ALA A 1 156 ? 4.934 15.781 8.671 1.00 71.75 156 ALA A CA 1
ATOM 1164 C C . ALA A 1 156 ? 5.563 15.640 10.053 1.00 71.75 156 ALA A C 1
ATOM 1166 O O . ALA A 1 156 ? 4.845 15.447 11.028 1.00 71.75 156 ALA A O 1
ATOM 1167 N N . GLY A 1 157 ? 6.889 15.580 10.117 1.00 76.81 157 GLY A N 1
ATOM 1168 C CA . GLY A 1 157 ? 7.601 15.628 11.389 1.00 76.81 157 GLY A CA 1
ATOM 1169 C C . GLY A 1 157 ? 7.560 17.063 11.891 1.00 76.81 157 GLY A C 1
ATOM 1170 O O . GLY A 1 157 ? 6.531 17.523 12.365 1.00 76.81 157 GLY A O 1
ATOM 1171 N N . ASP A 1 158 ? 8.650 17.774 11.638 1.00 75.06 158 ASP A N 1
ATOM 1172 C CA . ASP A 1 158 ? 8.928 19.185 11.926 1.00 75.06 158 ASP A CA 1
ATOM 1173 C C . ASP A 1 158 ? 7.923 20.197 11.344 1.00 75.06 158 ASP A C 1
ATOM 1175 O O . ASP A 1 158 ? 7.780 21.300 11.854 1.00 75.06 158 ASP A O 1
ATOM 1179 N N . VAL A 1 159 ? 7.182 19.808 10.309 1.00 77.44 159 VAL A N 1
ATOM 1180 C CA . VAL A 1 159 ? 6.155 20.635 9.646 1.00 77.44 159 VAL A CA 1
ATOM 1181 C C . VAL A 1 159 ? 4.722 20.234 10.024 1.00 77.44 159 VAL A C 1
ATOM 1183 O O . VAL A 1 159 ? 3.765 20.571 9.329 1.00 77.44 159 VAL A O 1
ATOM 1186 N N . CYS A 1 160 ? 4.544 19.458 11.097 1.00 81.44 160 CYS A N 1
ATOM 1187 C CA . CYS A 1 160 ? 3.218 19.077 11.582 1.00 81.44 160 CYS A CA 1
ATOM 1188 C C . CYS A 1 160 ? 2.495 20.301 12.165 1.00 81.44 160 CYS A C 1
ATOM 1190 O O . CYS A 1 160 ? 3.050 20.938 13.058 1.00 81.44 160 CYS A O 1
ATOM 1192 N N . PRO A 1 161 ? 1.242 20.598 11.768 1.00 80.75 161 PRO A N 1
ATOM 1193 C CA . PRO A 1 161 ? 0.530 21.777 12.272 1.00 80.75 161 PRO A CA 1
ATOM 1194 C C . PRO A 1 161 ? 0.315 21.731 13.792 1.00 80.75 161 PRO A C 1
ATOM 1196 O O . PRO A 1 161 ? 0.393 22.757 14.455 1.00 80.75 161 PRO A O 1
ATOM 1199 N N . ALA A 1 162 ? 0.166 20.535 14.373 1.00 82.50 162 ALA A N 1
ATOM 1200 C CA . ALA A 1 162 ? 0.060 20.382 15.825 1.0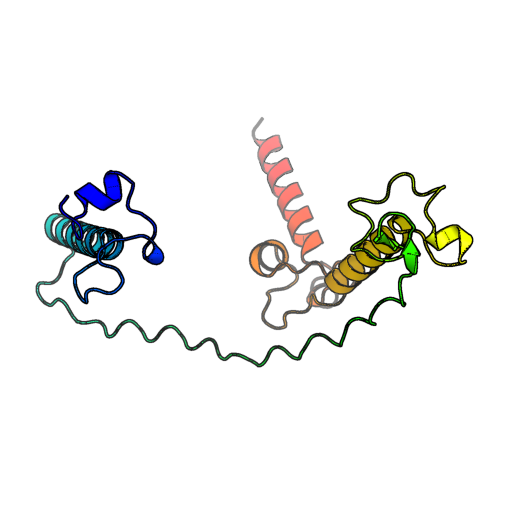0 82.50 162 ALA A CA 1
ATOM 1201 C C . ALA A 1 162 ? 1.335 20.742 16.603 1.00 82.50 162 ALA A C 1
ATOM 1203 O O . ALA A 1 162 ? 1.259 20.854 17.823 1.00 82.50 162 ALA A O 1
ATOM 1204 N N . ILE A 1 163 ? 2.491 20.941 15.953 1.00 83.81 163 ILE A N 1
ATOM 1205 C CA . ILE A 1 163 ? 3.688 21.418 16.662 1.00 83.81 163 ILE A CA 1
ATOM 1206 C C . ILE A 1 163 ? 3.445 22.818 17.223 1.00 83.81 163 ILE A C 1
ATOM 1208 O O . ILE A 1 163 ? 3.817 23.070 18.362 1.00 83.81 163 ILE A O 1
ATOM 1212 N N . ALA A 1 164 ? 2.779 23.699 16.472 1.00 81.38 164 ALA A N 1
ATOM 1213 C CA . ALA A 1 164 ? 2.498 25.056 16.935 1.00 81.38 164 ALA A CA 1
ATOM 1214 C C . ALA A 1 164 ? 1.548 25.079 18.146 1.00 81.38 164 ALA A C 1
ATOM 1216 O O . ALA A 1 164 ? 1.691 25.923 19.022 1.00 81.38 164 ALA A O 1
ATOM 1217 N N . GLU A 1 165 ? 0.603 24.137 18.212 1.00 79.88 165 GLU A N 1
ATOM 1218 C CA . GLU A 1 165 ? -0.430 24.099 19.257 1.00 79.88 165 GLU A CA 1
ATOM 1219 C C . GLU A 1 165 ? -0.041 23.244 20.471 1.00 79.88 165 GLU A C 1
ATOM 1221 O O . GLU A 1 165 ? -0.365 23.579 21.604 1.00 79.88 165 GLU A O 1
ATOM 1226 N N . THR A 1 166 ? 0.639 22.116 20.251 1.00 82.81 166 THR A N 1
ATOM 1227 C CA . THR A 1 166 ? 0.905 21.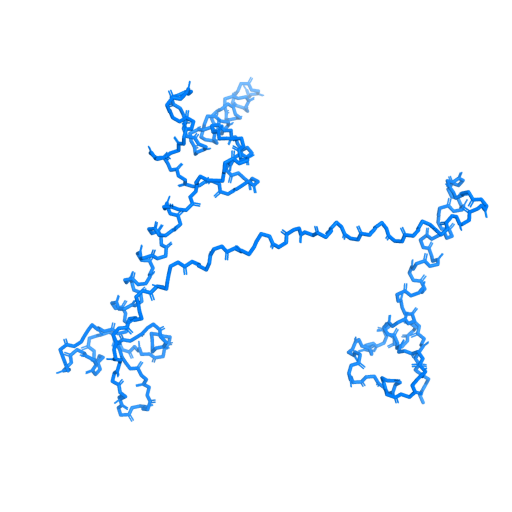098 21.289 1.00 82.81 166 THR A CA 1
ATOM 1228 C C . THR A 1 166 ? 2.392 20.853 21.537 1.00 82.81 166 THR A C 1
ATOM 1230 O O . THR A 1 166 ? 2.748 20.045 22.395 1.00 82.81 166 THR A O 1
ATOM 1233 N N . GLY A 1 167 ? 3.274 21.489 20.760 1.00 85.75 167 GLY A N 1
ATOM 1234 C CA . GLY A 1 167 ? 4.717 21.239 20.786 1.00 85.75 167 GLY A CA 1
ATOM 1235 C C . GLY A 1 167 ? 5.126 19.864 20.249 1.00 85.75 167 GLY A C 1
ATOM 1236 O O . GLY A 1 167 ? 6.297 19.503 20.337 1.00 85.75 167 GLY A O 1
ATOM 1237 N N . LYS A 1 168 ? 4.184 19.069 19.719 1.00 86.75 168 LYS A N 1
ATOM 1238 C CA . LYS A 1 168 ? 4.410 17.673 19.329 1.00 86.75 168 LYS A CA 1
ATOM 1239 C C . LYS A 1 168 ? 3.856 17.374 17.942 1.00 86.75 168 LYS A C 1
ATOM 1241 O O . LYS A 1 168 ? 2.724 17.718 17.599 1.00 86.75 168 LYS A O 1
ATOM 1246 N N . SER A 1 169 ? 4.642 16.665 17.137 1.00 89.75 169 SER A N 1
ATOM 1247 C CA . SER A 1 169 ? 4.181 16.109 15.868 1.00 89.75 169 SER A CA 1
ATOM 1248 C C . SER A 1 169 ? 3.379 14.818 16.070 1.00 89.75 169 SER A C 1
ATOM 1250 O O . SER A 1 169 ? 3.394 14.185 17.128 1.00 89.75 169 SER A O 1
ATOM 1252 N N . CYS A 1 170 ? 2.710 14.352 15.010 1.00 87.69 170 CYS A N 1
ATOM 1253 C CA . CYS A 1 170 ? 2.088 13.024 15.020 1.00 87.69 170 CYS A CA 1
ATOM 1254 C C . CYS A 1 170 ? 3.115 11.900 15.263 1.00 87.69 170 CYS A C 1
ATOM 1256 O O . CYS A 1 170 ? 2.765 10.862 15.821 1.00 87.69 170 CYS A O 1
ATOM 1258 N N . ALA A 1 171 ? 4.370 12.083 14.833 1.00 87.88 171 ALA A N 1
ATOM 1259 C CA . ALA A 1 171 ? 5.440 11.118 15.075 1.00 87.88 171 ALA A CA 1
ATOM 1260 C C . ALA A 1 171 ? 5.856 11.101 16.554 1.00 87.88 171 ALA A C 1
ATOM 1262 O O . ALA A 1 171 ? 6.017 10.020 17.123 1.00 87.88 171 ALA A O 1
ATOM 1263 N N . ASP A 1 172 ? 5.932 12.273 17.186 1.00 88.81 172 ASP A N 1
ATOM 1264 C CA . ASP A 1 172 ? 6.259 12.403 18.611 1.00 88.81 172 ASP A CA 1
ATOM 1265 C C . ASP A 1 172 ? 5.177 11.771 19.483 1.00 88.81 172 ASP A C 1
ATOM 1267 O O . ASP A 1 172 ? 5.489 11.036 20.414 1.00 88.81 172 ASP A O 1
ATOM 1271 N N . ALA A 1 173 ? 3.903 11.942 19.117 1.00 89.75 173 ALA A N 1
ATOM 1272 C CA . ALA A 1 173 ? 2.789 11.289 19.800 1.00 89.75 173 ALA A CA 1
ATOM 1273 C C . ALA A 1 173 ? 2.889 9.750 19.776 1.00 89.75 173 ALA A C 1
ATOM 1275 O O . ALA A 1 173 ? 2.531 9.080 20.746 1.00 89.75 173 ALA A O 1
ATOM 1276 N N . VAL A 1 174 ? 3.392 9.165 18.680 1.00 91.19 174 VAL A N 1
ATOM 1277 C CA . VAL A 1 174 ? 3.649 7.716 18.597 1.00 91.19 174 VAL A CA 1
ATOM 1278 C C . VAL A 1 174 ? 4.847 7.313 19.450 1.00 91.19 174 VAL A C 1
ATOM 1280 O O . VAL A 1 174 ? 4.781 6.288 20.130 1.00 91.19 174 VAL A O 1
ATOM 1283 N N . ALA A 1 175 ? 5.918 8.107 19.441 1.00 91.12 175 ALA A N 1
ATOM 1284 C CA . ALA A 1 175 ? 7.096 7.856 20.265 1.00 91.12 175 ALA A CA 1
ATOM 1285 C C . ALA A 1 175 ? 6.774 7.937 21.770 1.00 91.12 175 ALA A C 1
ATOM 1287 O O . ALA A 1 175 ? 7.200 7.071 22.533 1.00 91.12 175 ALA A O 1
ATOM 1288 N N . ASP A 1 176 ? 5.972 8.919 22.189 1.00 90.94 176 ASP A N 1
ATOM 1289 C CA . ASP A 1 176 ? 5.465 9.053 23.558 1.00 90.94 176 ASP A CA 1
ATOM 1290 C C . ASP A 1 176 ? 4.617 7.834 23.949 1.00 90.94 176 ASP A C 1
ATOM 1292 O O . ASP A 1 176 ? 4.863 7.207 24.980 1.00 90.94 176 ASP A O 1
ATOM 1296 N N . ALA A 1 177 ? 3.663 7.432 23.102 1.00 90.56 177 ALA A N 1
ATOM 1297 C CA . ALA A 1 177 ? 2.828 6.259 23.362 1.00 90.56 177 ALA A CA 1
ATOM 1298 C C . ALA A 1 177 ? 3.651 4.961 23.476 1.00 90.56 177 ALA A C 1
ATOM 1300 O O . ALA A 1 177 ? 3.333 4.098 24.296 1.00 90.56 177 ALA A O 1
ATOM 1301 N N . ALA A 1 178 ? 4.713 4.815 22.677 1.00 91.19 178 ALA A N 1
ATOM 1302 C CA . ALA A 1 178 ? 5.631 3.683 22.772 1.00 91.19 178 ALA A CA 1
ATOM 1303 C C . ALA A 1 178 ? 6.416 3.693 24.096 1.00 91.19 178 ALA A C 1
ATOM 1305 O O . ALA A 1 178 ? 6.493 2.655 24.755 1.00 91.19 178 ALA A O 1
ATOM 1306 N N . ARG A 1 179 ? 6.921 4.859 24.527 1.00 93.00 179 ARG A N 1
ATOM 1307 C CA . ARG A 1 179 ? 7.590 5.027 25.830 1.00 93.00 179 ARG A CA 1
ATOM 1308 C C . ARG A 1 179 ? 6.665 4.668 26.994 1.00 93.00 179 ARG A C 1
ATOM 1310 O O . ARG A 1 179 ? 7.060 3.893 27.861 1.00 93.00 179 ARG A O 1
ATOM 1317 N N . ILE A 1 180 ? 5.419 5.144 26.983 1.00 90.81 180 ILE A N 1
ATOM 1318 C CA . ILE A 1 180 ? 4.425 4.826 28.023 1.00 90.81 180 ILE A CA 1
ATOM 1319 C C . ILE A 1 180 ? 4.195 3.312 28.120 1.00 90.81 180 ILE A C 1
ATOM 1321 O O . ILE A 1 180 ? 4.223 2.753 29.214 1.00 90.81 180 ILE A O 1
ATOM 1325 N N . ARG A 1 181 ? 4.018 2.623 26.983 1.00 90.06 181 ARG A N 1
ATOM 1326 C CA . ARG A 1 181 ? 3.839 1.158 26.963 1.00 90.06 181 ARG A CA 1
ATOM 1327 C C . ARG A 1 181 ? 5.051 0.420 27.517 1.00 90.06 181 ARG A C 1
ATOM 1329 O O . ARG A 1 181 ? 4.874 -0.527 28.275 1.00 90.06 181 ARG A O 1
ATOM 1336 N N . TYR A 1 182 ? 6.254 0.858 27.156 1.00 89.88 182 TYR A N 1
ATOM 1337 C CA . TYR A 1 182 ? 7.492 0.268 27.652 1.00 89.88 182 TYR A CA 1
ATOM 1338 C C . TYR A 1 182 ? 7.595 0.371 29.182 1.00 89.88 182 TYR A C 1
ATOM 1340 O O . TYR A 1 182 ? 7.822 -0.634 29.853 1.00 89.88 182 TYR A O 1
ATOM 1348 N N . HIS A 1 183 ? 7.338 1.550 29.755 1.00 89.81 183 HIS A N 1
ATOM 1349 C CA . HIS A 1 183 ? 7.352 1.727 31.211 1.00 89.81 183 HIS A CA 1
ATOM 1350 C C . HIS A 1 183 ? 6.235 0.946 31.917 1.00 89.81 183 HIS A C 1
ATOM 1352 O O . HIS A 1 183 ? 6.481 0.344 32.959 1.00 89.81 183 HIS A O 1
ATOM 1358 N N . ALA A 1 184 ? 5.038 0.878 31.327 1.00 86.62 184 ALA A N 1
ATOM 1359 C CA . ALA A 1 184 ? 3.929 0.092 31.867 1.00 86.62 184 ALA A CA 1
ATOM 1360 C C . ALA A 1 184 ? 4.197 -1.425 31.865 1.00 86.62 184 ALA A C 1
ATOM 1362 O O . ALA A 1 184 ? 3.643 -2.142 32.692 1.00 86.62 184 ALA A O 1
ATOM 1363 N N . GLN A 1 185 ? 5.023 -1.924 30.939 1.00 86.06 185 GLN A N 1
ATOM 1364 C CA . GLN A 1 185 ? 5.465 -3.322 30.921 1.00 86.06 185 GLN A CA 1
ATOM 1365 C C . GLN A 1 185 ? 6.589 -3.572 31.930 1.00 86.06 185 GLN A C 1
ATOM 1367 O O . GLN A 1 185 ? 6.573 -4.588 32.615 1.00 86.06 185 GLN A O 1
ATOM 1372 N N . LYS A 1 186 ? 7.530 -2.630 32.065 1.00 80.31 186 LYS A N 1
ATOM 1373 C CA . LYS A 1 186 ? 8.669 -2.752 32.984 1.00 80.31 186 LYS A CA 1
ATOM 1374 C C . LYS A 1 186 ? 8.274 -2.643 34.463 1.00 80.31 186 LYS A C 1
ATOM 1376 O O . LYS A 1 186 ? 8.926 -3.248 35.296 1.00 80.31 186 LYS A O 1
ATOM 1381 N N . GLY A 1 187 ? 7.210 -1.906 34.788 1.00 66.50 187 GLY A N 1
ATOM 1382 C CA . GLY A 1 187 ? 6.676 -1.800 36.155 1.00 66.50 187 GLY A CA 1
ATOM 1383 C C . GLY A 1 187 ? 5.794 -2.973 36.605 1.00 66.50 187 GLY A C 1
ATOM 1384 O O . GLY A 1 187 ? 5.229 -2.911 37.690 1.00 66.50 187 GLY A O 1
ATOM 1385 N N . LYS A 1 188 ? 5.624 -4.004 35.766 1.00 59.81 188 LYS A N 1
ATOM 1386 C CA . LYS A 1 188 ? 4.878 -5.237 36.082 1.00 59.81 188 LYS A CA 1
ATOM 1387 C C . LYS A 1 188 ? 5.791 -6.453 36.302 1.00 59.81 188 LYS A C 1
ATOM 1389 O O . LYS A 1 188 ? 5.271 -7.560 36.413 1.00 59.81 188 LYS A O 1
ATOM 1394 N N . ALA A 1 189 ? 7.107 -6.245 36.284 1.00 50.78 189 ALA A N 1
ATOM 1395 C CA . ALA A 1 189 ? 8.133 -7.264 36.488 1.00 50.78 189 ALA A CA 1
ATOM 1396 C C . ALA A 1 189 ? 8.743 -7.138 37.884 1.00 50.78 189 ALA A C 1
ATOM 1398 O O . ALA A 1 189 ? 8.860 -5.983 38.356 1.00 50.78 189 ALA A O 1
#

Organism: NCBI:txid670054